Protein AF-A0A938U9Q7-F1 (afdb_monomer_lite)

Radius of gyration: 27.35 Å; chains: 1; bounding box: 74×50×79 Å

pLDDT: mean 70.92, std 17.51, range [33.22, 95.56]

Structure (mmCIF, N/CA/C/O backbone):
data_AF-A0A938U9Q7-F1
#
_entry.id   AF-A0A938U9Q7-F1
#
loop_
_atom_site.group_PDB
_atom_site.id
_atom_site.type_symbol
_atom_site.label_atom_id
_atom_site.label_alt_id
_atom_site.label_comp_id
_atom_site.label_asym_id
_atom_site.label_entity_id
_atom_site.label_seq_id
_atom_site.pdbx_PDB_ins_code
_atom_site.Cartn_x
_atom_site.Cartn_y
_atom_site.Cartn_z
_atom_site.occupancy
_atom_site.B_iso_or_equiv
_atom_site.auth_seq_id
_atom_site.auth_comp_id
_atom_site.auth_asym_id
_atom_site.auth_atom_id
_atom_site.pdbx_PDB_model_num
ATOM 1 N N . MET A 1 1 ? -18.255 20.378 33.952 1.00 33.22 1 MET A N 1
ATOM 2 C CA . MET A 1 1 ? -17.378 20.550 32.776 1.00 33.22 1 MET A CA 1
ATOM 3 C C . MET A 1 1 ? -16.567 19.273 32.646 1.00 33.22 1 MET A C 1
ATOM 5 O O . MET A 1 1 ? -15.832 18.966 33.573 1.00 33.22 1 MET A O 1
ATOM 9 N N . SER A 1 2 ? -16.824 18.470 31.614 1.00 33.56 2 SER A N 1
ATOM 10 C CA . SER A 1 2 ? -16.204 17.155 31.411 1.00 33.56 2 SER A CA 1
ATOM 11 C C . SER A 1 2 ? -14.830 17.309 30.767 1.00 33.56 2 SER A C 1
ATOM 13 O O . SER A 1 2 ? -14.717 17.914 29.705 1.00 33.56 2 SER A O 1
ATOM 15 N N . GLU A 1 3 ? -13.809 16.774 31.424 1.00 37.97 3 GLU A N 1
ATOM 16 C CA . GLU A 1 3 ? -12.453 16.635 30.892 1.00 37.97 3 GLU A CA 1
ATOM 17 C C . GLU A 1 3 ? -12.498 15.744 29.642 1.00 37.97 3 GLU A C 1
ATOM 19 O O . GLU A 1 3 ? -13.125 14.693 29.671 1.00 37.97 3 GLU A O 1
ATOM 24 N N . SER A 1 4 ? -11.905 16.174 28.530 1.00 38.09 4 SER A N 1
ATOM 25 C CA . SER A 1 4 ? -11.770 15.385 27.301 1.00 38.09 4 SER A CA 1
ATOM 26 C C . SER A 1 4 ? -10.337 14.874 27.208 1.00 38.09 4 SER A C 1
ATOM 28 O O . SER A 1 4 ? -9.410 15.678 27.187 1.00 38.09 4 SER A O 1
ATOM 30 N N . VAL A 1 5 ? -10.143 13.556 27.178 1.00 39.91 5 VAL A N 1
ATOM 31 C CA . VAL A 1 5 ? -8.814 12.943 27.040 1.00 39.91 5 VAL A CA 1
ATOM 32 C C . VAL A 1 5 ? -8.729 12.264 25.684 1.00 39.91 5 VAL A C 1
ATOM 34 O O . VAL A 1 5 ? -9.366 11.234 25.496 1.00 39.91 5 VAL A O 1
ATOM 37 N N . SER A 1 6 ? -7.934 12.846 24.787 1.00 39.69 6 SER A N 1
ATOM 38 C CA . SER A 1 6 ? -7.590 12.280 23.484 1.00 39.69 6 SER A CA 1
ATOM 39 C C . SER A 1 6 ? -6.488 11.228 23.638 1.00 39.69 6 SER A C 1
ATOM 41 O O . SER A 1 6 ? -5.487 11.467 24.315 1.00 39.69 6 SER A O 1
ATOM 43 N N . TYR A 1 7 ? -6.660 10.059 23.022 1.00 47.94 7 TYR A N 1
ATOM 44 C CA . TYR A 1 7 ? -5.640 9.009 22.972 1.00 47.94 7 TYR A CA 1
ATOM 45 C C . TYR A 1 7 ? -5.304 8.701 21.525 1.00 47.94 7 TYR A C 1
ATOM 47 O O . TYR A 1 7 ?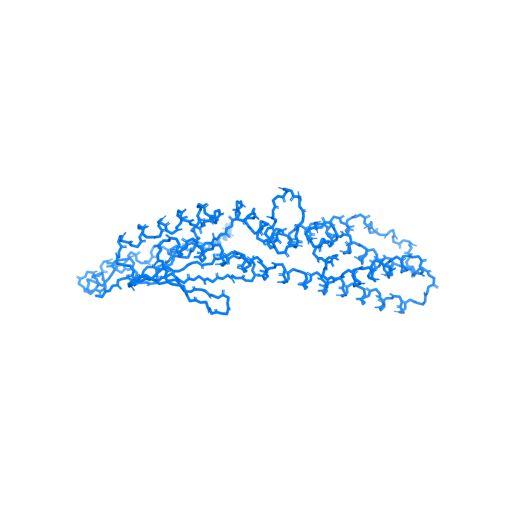 -6.061 7.981 20.883 1.00 47.94 7 TYR A O 1
ATOM 55 N N . ARG A 1 8 ? -4.151 9.179 21.039 1.00 45.09 8 ARG A N 1
ATOM 56 C CA . ARG A 1 8 ? -3.658 8.820 19.708 1.00 45.09 8 ARG A CA 1
ATOM 57 C C . ARG A 1 8 ? -3.012 7.440 19.747 1.00 45.09 8 ARG A C 1
ATOM 59 O O . ARG A 1 8 ? -1.959 7.229 20.353 1.00 45.09 8 ARG A O 1
ATOM 66 N N . MET A 1 9 ? -3.644 6.501 19.062 1.00 53.72 9 MET A N 1
ATOM 67 C CA . MET A 1 9 ? -3.134 5.146 18.882 1.00 53.72 9 MET A CA 1
ATOM 68 C C . MET A 1 9 ? -2.791 4.912 17.416 1.00 53.72 9 MET A C 1
ATOM 70 O O . MET A 1 9 ? -3.527 5.398 16.567 1.00 53.72 9 MET A O 1
ATOM 74 N N . ARG A 1 10 ? -1.704 4.189 17.122 1.00 51.16 10 ARG A N 1
ATOM 75 C CA . ARG A 1 10 ? -1.328 3.762 15.764 1.00 51.16 10 ARG A CA 1
ATOM 76 C C . ARG A 1 10 ? -1.406 2.252 15.642 1.00 51.16 10 ARG A C 1
ATOM 78 O O . ARG A 1 10 ? -0.819 1.557 16.463 1.00 51.16 10 ARG A O 1
ATOM 85 N N . ALA A 1 11 ? -2.069 1.741 14.612 1.00 54.53 11 ALA A N 1
ATOM 86 C CA . ALA A 1 11 ? -1.984 0.323 14.283 1.00 54.53 11 ALA A CA 1
ATOM 87 C C . ALA A 1 11 ? -0.757 0.055 13.406 1.00 54.53 11 ALA A C 1
ATOM 89 O O . ALA A 1 11 ? -0.696 0.526 12.274 1.00 54.53 11 ALA A O 1
ATOM 90 N N . LEU A 1 12 ? 0.219 -0.678 13.941 1.00 53.03 12 LEU A N 1
ATOM 91 C CA . LEU A 1 12 ? 1.443 -1.073 13.245 1.00 53.03 12 LEU A CA 1
ATOM 92 C C . LEU A 1 12 ? 1.760 -2.531 13.603 1.00 53.03 12 LEU A C 1
ATOM 94 O O . LEU A 1 12 ? 2.078 -2.829 14.752 1.00 53.03 12 LEU A O 1
ATOM 98 N N . SER A 1 13 ? 1.738 -3.400 12.590 1.00 47.16 13 SER A N 1
ATOM 99 C CA . SER A 1 13 ? 2.253 -4.783 12.555 1.00 47.16 13 SER A CA 1
ATOM 100 C C . SER A 1 13 ? 1.347 -5.946 13.007 1.00 47.16 13 SER A C 1
ATOM 102 O O . SER A 1 13 ? 0.463 -5.825 13.856 1.00 47.16 13 SER A O 1
ATOM 104 N N . GL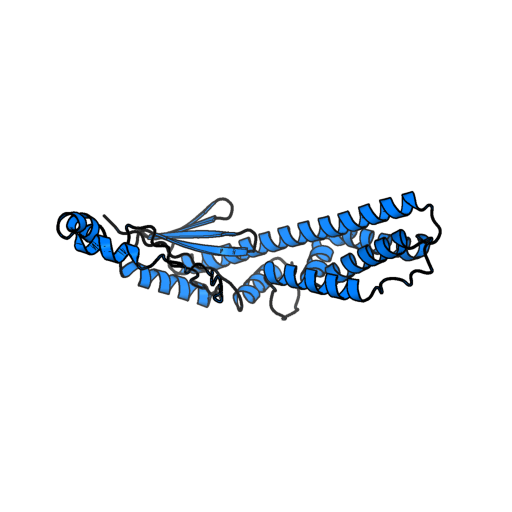Y A 1 14 ? 1.599 -7.111 12.392 1.00 56.09 14 GLY A N 1
ATOM 105 C CA . GLY A 1 14 ? 1.036 -8.414 12.756 1.00 56.09 14 GLY A CA 1
ATOM 106 C C . GLY A 1 14 ? -0.311 -8.742 12.101 1.00 56.09 14 GLY A C 1
ATOM 107 O O . GLY A 1 14 ? -0.511 -8.526 10.906 1.00 56.09 14 GLY A O 1
ATOM 108 N N . LYS A 1 15 ? -1.243 -9.268 12.909 1.00 55.34 15 LYS A N 1
ATOM 109 C CA . LYS A 1 15 ? -2.560 -9.806 12.504 1.00 55.34 15 LYS A CA 1
ATOM 110 C C . LYS A 1 15 ? -3.428 -8.847 11.677 1.00 55.34 15 LYS A C 1
ATOM 112 O O . LYS A 1 15 ? -4.281 -9.305 10.926 1.00 55.34 15 LYS A O 1
ATOM 117 N N . ALA A 1 16 ? -3.199 -7.535 11.760 1.00 57.75 16 ALA A N 1
ATOM 118 C CA . ALA A 1 16 ? -3.899 -6.551 10.934 1.00 57.75 16 ALA A CA 1
ATOM 119 C C . ALA A 1 16 ? -3.633 -6.777 9.434 1.00 57.75 16 ALA A C 1
ATOM 121 O O . ALA A 1 16 ? -4.535 -6.609 8.616 1.00 57.75 16 ALA A O 1
ATOM 122 N N . GLY A 1 17 ? -2.424 -7.234 9.089 1.00 61.50 17 GLY A N 1
ATOM 123 C CA . GLY A 1 17 ? -2.058 -7.618 7.730 1.00 61.50 17 GLY A CA 1
ATOM 124 C C . GLY A 1 17 ? -2.862 -8.811 7.208 1.00 61.50 17 GLY A C 1
ATOM 125 O O . GLY A 1 17 ? -3.345 -8.771 6.080 1.00 61.50 17 GLY A O 1
ATOM 126 N N . GLU A 1 18 ? -3.102 -9.828 8.043 1.00 64.81 18 GLU A N 1
ATOM 127 C CA . GLU A 1 18 ? -3.946 -10.983 7.687 1.00 64.81 18 GLU A CA 1
ATOM 128 C C . GLU A 1 18 ? -5.386 -10.549 7.376 1.00 64.81 18 GLU A C 1
ATOM 130 O O . GLU A 1 18 ? -6.022 -11.069 6.465 1.00 64.81 18 GLU A O 1
ATOM 135 N N . ILE A 1 19 ? -5.915 -9.557 8.091 1.00 66.50 19 ILE A N 1
ATOM 136 C CA . ILE A 1 19 ? -7.282 -9.064 7.869 1.00 66.50 19 ILE A CA 1
ATOM 137 C C . ILE A 1 19 ? -7.390 -8.199 6.627 1.00 66.50 19 ILE A C 1
ATOM 139 O O . ILE A 1 19 ? -8.373 -8.310 5.890 1.00 66.50 19 ILE A O 1
ATOM 143 N N . ILE A 1 20 ? -6.390 -7.355 6.373 1.00 67.44 20 ILE A N 1
ATOM 144 C CA . ILE A 1 20 ? -6.294 -6.626 5.110 1.00 67.44 20 ILE A CA 1
ATOM 145 C C . ILE A 1 20 ? -6.236 -7.641 3.966 1.00 67.44 20 ILE A C 1
ATOM 147 O O . ILE A 1 20 ? -7.036 -7.550 3.038 1.00 67.44 20 ILE A O 1
ATOM 151 N N . GLN A 1 21 ? -5.402 -8.674 4.083 1.00 68.00 21 GLN A N 1
ATOM 152 C CA . GLN A 1 21 ? -5.314 -9.754 3.106 1.00 68.00 21 GLN A CA 1
ATOM 153 C C . GLN A 1 21 ? -6.652 -10.483 2.911 1.00 68.00 21 GLN A C 1
ATOM 155 O O . GLN A 1 21 ? -7.080 -10.652 1.772 1.00 68.00 21 GLN A O 1
ATOM 160 N N . ILE A 1 22 ? -7.361 -10.860 3.982 1.00 70.75 22 ILE A N 1
ATOM 161 C CA . ILE A 1 22 ? -8.687 -11.501 3.900 1.00 70.75 22 ILE A CA 1
ATOM 162 C C . ILE A 1 22 ? -9.694 -10.585 3.194 1.00 70.75 22 ILE A C 1
ATOM 164 O O . ILE A 1 22 ? -10.454 -11.039 2.337 1.00 70.75 22 ILE A O 1
ATOM 168 N N . ASN A 1 23 ? -9.720 -9.296 3.531 1.00 69.50 23 ASN A N 1
ATOM 169 C CA . ASN A 1 23 ? -10.642 -8.343 2.913 1.00 69.50 23 ASN A CA 1
ATOM 170 C C . ASN A 1 23 ? -10.309 -8.086 1.439 1.00 69.50 23 ASN A C 1
ATOM 172 O O . ASN A 1 23 ? -11.217 -7.969 0.615 1.00 69.50 23 ASN A O 1
ATOM 176 N N . LEU A 1 24 ? -9.030 -8.059 1.078 1.00 68.12 24 LEU A N 1
ATOM 177 C CA . LEU A 1 24 ? -8.588 -7.946 -0.310 1.00 68.12 24 LEU A CA 1
ATOM 178 C C . LEU A 1 24 ? -8.866 -9.218 -1.110 1.00 68.12 24 LEU A C 1
ATOM 180 O O . LEU A 1 24 ? -9.313 -9.129 -2.253 1.00 68.12 24 LEU A O 1
ATOM 184 N N . ALA A 1 25 ? -8.691 -10.393 -0.504 1.00 70.88 25 ALA A N 1
ATOM 185 C CA . ALA A 1 25 ? -9.058 -11.675 -1.098 1.00 70.88 25 ALA A CA 1
ATOM 186 C C . ALA A 1 25 ? -10.569 -11.752 -1.366 1.00 70.88 25 ALA A C 1
ATOM 188 O O . ALA A 1 25 ? -10.978 -12.132 -2.460 1.00 70.88 25 ALA A O 1
ATOM 189 N N . LYS A 1 26 ? -11.415 -11.282 -0.435 1.00 71.56 26 LYS A N 1
ATOM 190 C CA . LYS A 1 26 ? -12.871 -11.149 -0.659 1.00 71.56 26 LYS A CA 1
ATOM 191 C C . LYS A 1 26 ? -13.219 -10.217 -1.823 1.00 71.56 26 LYS A C 1
ATOM 193 O O . LYS A 1 26 ? -14.233 -10.417 -2.480 1.00 71.56 26 LYS A O 1
ATOM 198 N N . ARG A 1 27 ? -12.380 -9.214 -2.096 1.00 66.06 27 ARG A N 1
ATOM 199 C CA . ARG A 1 27 ? -12.496 -8.309 -3.257 1.00 66.06 27 ARG A CA 1
ATOM 200 C C . ARG A 1 27 ? -11.850 -8.892 -4.529 1.00 66.06 27 ARG A C 1
ATOM 202 O O . ARG A 1 27 ? -11.739 -8.209 -5.547 1.00 66.06 27 ARG A O 1
ATOM 209 N N . GLY A 1 28 ? -11.392 -10.144 -4.472 1.00 63.84 28 GLY A N 1
ATOM 210 C CA . GLY A 1 28 ? -10.723 -10.866 -5.553 1.00 63.84 28 GLY A CA 1
ATOM 211 C C . GLY A 1 28 ? -9.352 -10.303 -5.919 1.00 63.84 28 GLY A C 1
ATOM 212 O O . GLY A 1 28 ? -8.891 -10.530 -7.032 1.00 63.84 28 GLY A O 1
ATOM 213 N N . ILE A 1 29 ? -8.744 -9.464 -5.073 1.00 62.34 29 ILE A N 1
ATOM 214 C CA . ILE A 1 29 ? -7.503 -8.726 -5.371 1.00 62.34 29 ILE A CA 1
ATOM 215 C C . ILE A 1 29 ? -6.259 -9.589 -5.130 1.00 62.34 29 ILE A C 1
ATOM 217 O O . ILE A 1 29 ? -5.258 -9.371 -5.799 1.00 62.34 29 ILE A O 1
ATOM 221 N N . LEU A 1 30 ? -6.326 -10.597 -4.252 1.00 57.97 30 LEU A N 1
ATOM 222 C CA . LEU A 1 30 ? -5.192 -11.474 -3.945 1.00 57.97 30 LEU A CA 1
ATOM 223 C C . LEU A 1 30 ? -5.590 -12.947 -3.825 1.00 57.97 30 LEU A C 1
ATOM 225 O O . LEU A 1 30 ? -6.655 -13.263 -3.293 1.0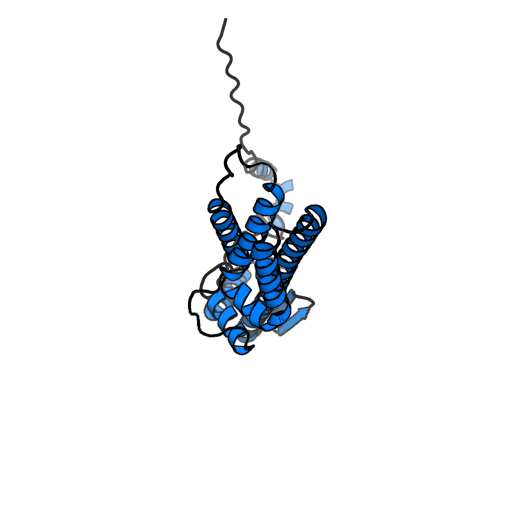0 57.97 30 LEU A O 1
ATOM 229 N N . PHE A 1 31 ? -4.680 -13.827 -4.258 1.00 51.25 31 PHE A N 1
ATOM 230 C CA . PHE A 1 31 ? -4.736 -15.275 -4.065 1.00 51.25 31 PHE A CA 1
ATOM 231 C C . PHE A 1 31 ? -3.547 -15.781 -3.224 1.00 51.25 31 PHE A C 1
ATOM 233 O O . PHE A 1 31 ? -2.394 -15.460 -3.484 1.00 51.25 31 PHE A O 1
ATOM 240 N N . HIS A 1 32 ? -3.895 -16.607 -2.235 1.00 46.12 32 HIS A N 1
ATOM 241 C CA . HIS A 1 32 ? -3.165 -17.716 -1.602 1.00 46.12 32 HIS A CA 1
ATOM 242 C C . HIS A 1 32 ? -1.766 -17.592 -0.987 1.00 46.12 32 HIS A C 1
ATOM 244 O O . HIS A 1 32 ? -1.448 -18.499 -0.216 1.00 46.12 32 HIS A O 1
ATOM 250 N N . ASP A 1 33 ? -0.965 -16.548 -1.201 1.00 46.78 33 ASP A N 1
ATOM 251 C CA . ASP A 1 33 ? 0.355 -16.533 -0.554 1.00 46.78 33 ASP A CA 1
ATOM 252 C C . ASP A 1 33 ? 0.273 -16.036 0.902 1.00 46.78 33 ASP A C 1
ATOM 254 O O . ASP A 1 33 ? -0.035 -14.878 1.177 1.00 46.78 33 ASP A O 1
ATOM 258 N N . GLN A 1 34 ? 0.467 -16.952 1.855 1.00 44.19 34 GLN A N 1
ATOM 259 C CA . GLN A 1 34 ? 0.306 -16.747 3.305 1.00 44.19 34 GLN A CA 1
ATOM 260 C C . GLN A 1 34 ? 1.460 -15.961 3.949 1.00 44.19 34 GLN A C 1
ATOM 262 O O . GLN A 1 34 ? 1.478 -15.783 5.169 1.00 44.19 34 GLN A O 1
ATOM 267 N N . GLN A 1 35 ? 2.438 -15.499 3.168 1.00 50.06 35 GLN A N 1
ATOM 268 C CA . GLN A 1 35 ? 3.484 -14.634 3.696 1.00 50.06 35 GLN A CA 1
ATOM 269 C C . GLN A 1 35 ? 2.908 -13.239 3.945 1.00 50.06 35 GLN A C 1
ATOM 271 O O . GLN A 1 35 ? 2.349 -12.604 3.055 1.00 50.06 35 GLN A O 1
ATOM 276 N N . ALA A 1 36 ? 2.984 -12.831 5.212 1.00 53.66 36 ALA A N 1
ATOM 277 C CA . ALA A 1 36 ? 2.318 -11.680 5.798 1.00 53.66 36 ALA A CA 1
ATOM 278 C C . ALA A 1 36 ? 2.279 -10.454 4.875 1.00 53.66 36 ALA A C 1
ATOM 280 O O . ALA A 1 36 ? 3.309 -10.001 4.378 1.00 53.66 36 ALA A O 1
ATOM 281 N N . TRP A 1 37 ? 1.080 -9.891 4.714 1.00 62.94 37 TRP A N 1
ATOM 282 C CA . TRP A 1 37 ? 0.876 -8.562 4.147 1.00 62.94 37 TRP A CA 1
ATOM 283 C C . TRP A 1 37 ? 1.929 -7.574 4.676 1.00 62.94 37 TRP A C 1
ATOM 285 O O . TRP A 1 37 ? 1.971 -7.292 5.877 1.00 62.94 37 TRP A O 1
ATOM 295 N N . SER A 1 38 ? 2.772 -7.053 3.784 1.00 67.62 38 SER A N 1
ATOM 296 C CA . SER A 1 38 ? 3.743 -6.007 4.095 1.00 67.62 38 SER A CA 1
ATOM 297 C C . SER A 1 38 ? 3.033 -4.657 4.126 1.00 67.62 38 SER A C 1
ATOM 299 O O . SER A 1 38 ? 2.253 -4.344 3.225 1.00 67.62 38 SER A O 1
ATOM 301 N N . THR A 1 39 ? 3.264 -3.851 5.167 1.00 69.31 39 THR A N 1
ATOM 302 C CA . THR A 1 39 ? 2.645 -2.519 5.273 1.00 69.31 39 THR A CA 1
ATOM 303 C C . THR A 1 39 ? 3.113 -1.603 4.140 1.00 69.31 39 THR A C 1
ATOM 305 O O . THR A 1 39 ? 4.124 -1.868 3.489 1.00 69.31 39 THR A O 1
ATOM 308 N N . ALA A 1 40 ? 2.421 -0.483 3.907 1.00 72.44 40 ALA A N 1
ATOM 309 C CA . ALA A 1 40 ? 2.843 0.507 2.914 1.00 72.44 40 ALA A CA 1
ATOM 310 C C . ALA A 1 40 ? 4.309 0.938 3.066 1.00 72.44 40 ALA A C 1
ATOM 312 O O . ALA A 1 40 ? 4.990 1.134 2.060 1.00 72.44 40 ALA A O 1
ATOM 313 N N . LYS A 1 41 ? 4.789 1.053 4.310 1.00 73.00 41 LYS A N 1
ATOM 314 C CA . LYS A 1 41 ? 6.180 1.380 4.636 1.00 73.00 41 LYS A CA 1
ATOM 315 C C . LYS A 1 41 ? 7.120 0.229 4.278 1.00 73.00 41 LYS A C 1
ATOM 317 O O . LYS A 1 41 ? 8.089 0.453 3.562 1.00 73.00 41 LYS A O 1
ATOM 322 N N . ASP A 1 42 ? 6.778 -0.994 4.682 1.00 77.44 42 ASP A N 1
ATOM 323 C CA . ASP A 1 42 ? 7.577 -2.188 4.385 1.00 77.44 42 ASP A CA 1
ATOM 324 C C . ASP A 1 42 ? 7.696 -2.428 2.874 1.00 77.44 42 ASP A C 1
ATOM 326 O O . ASP A 1 42 ? 8.767 -2.778 2.393 1.00 77.44 42 ASP A O 1
ATOM 330 N N . ARG A 1 43 ? 6.626 -2.198 2.097 1.00 78.69 43 ARG A N 1
ATOM 331 C CA . ARG A 1 43 ? 6.659 -2.315 0.627 1.00 78.69 43 ARG A CA 1
ATOM 332 C C . ARG A 1 43 ? 7.622 -1.322 -0.011 1.00 78.69 43 ARG A C 1
ATOM 334 O O . ARG A 1 43 ? 8.360 -1.689 -0.920 1.00 78.69 43 ARG A O 1
ATOM 341 N N . VAL A 1 44 ? 7.627 -0.075 0.461 1.00 80.06 44 VAL A N 1
ATOM 342 C CA . VAL A 1 44 ? 8.560 0.950 -0.032 1.00 80.06 44 VAL A CA 1
ATOM 343 C C . VAL A 1 44 ? 9.997 0.597 0.344 1.00 80.06 44 VAL A C 1
ATOM 345 O O . VAL A 1 44 ? 10.885 0.712 -0.496 1.00 80.06 44 VAL A O 1
ATOM 348 N N . GLU A 1 45 ? 10.226 0.111 1.565 1.00 83.19 45 GLU A N 1
ATOM 349 C CA . GLU A 1 45 ? 11.550 -0.339 2.007 1.00 83.19 45 GLU A CA 1
ATOM 350 C C . GLU A 1 45 ? 12.037 -1.558 1.207 1.00 83.19 45 GLU A C 1
ATOM 352 O O . GLU A 1 45 ? 13.189 -1.579 0.777 1.00 83.19 45 GLU A O 1
ATOM 357 N N . GLN A 1 46 ? 11.161 -2.531 0.929 1.00 81.81 46 GLN A N 1
ATOM 358 C CA . GLN A 1 46 ? 11.462 -3.684 0.072 1.00 81.81 46 GLN A CA 1
ATOM 359 C C . GLN A 1 46 ? 11.802 -3.253 -1.355 1.00 81.81 46 GLN A C 1
ATOM 361 O O . GLN A 1 46 ? 12.811 -3.699 -1.896 1.00 81.81 46 GLN A O 1
ATOM 366 N N . LEU A 1 47 ? 11.008 -2.356 -1.947 1.00 82.44 47 LEU A N 1
ATOM 367 C CA . LEU A 1 47 ? 11.259 -1.838 -3.291 1.00 82.44 47 LEU A CA 1
ATOM 368 C C . LEU A 1 47 ? 12.606 -1.107 -3.364 1.00 82.44 47 LEU A C 1
ATOM 370 O O . LEU A 1 47 ? 13.380 -1.321 -4.294 1.00 82.44 47 LEU A O 1
ATOM 374 N N . GLN A 1 48 ? 12.909 -0.271 -2.367 1.00 84.75 48 GLN A N 1
ATOM 375 C CA . GLN A 1 48 ? 14.172 0.458 -2.295 1.00 84.75 48 GLN A CA 1
ATOM 376 C C . GLN A 1 48 ? 15.365 -0.490 -2.123 1.00 84.75 48 GLN A C 1
ATOM 378 O O . GLN A 1 48 ? 16.381 -0.319 -2.797 1.00 84.75 48 GLN A O 1
ATOM 383 N N . ALA A 1 49 ? 15.244 -1.495 -1.252 1.00 83.88 49 ALA A N 1
ATOM 384 C CA . ALA A 1 49 ? 16.281 -2.498 -1.040 1.00 83.88 49 ALA A CA 1
ATOM 385 C C . ALA A 1 49 ? 16.523 -3.342 -2.301 1.00 83.88 49 ALA A C 1
ATOM 387 O O . ALA A 1 49 ? 17.673 -3.538 -2.693 1.00 83.88 49 ALA A O 1
ATOM 388 N N . ALA A 1 50 ? 15.454 -3.779 -2.973 1.00 83.31 50 ALA A N 1
ATOM 389 C CA . ALA A 1 50 ? 15.543 -4.527 -4.221 1.00 83.31 50 ALA A CA 1
ATOM 390 C C . ALA A 1 50 ? 16.196 -3.695 -5.331 1.00 83.31 50 ALA A C 1
ATOM 392 O O . ALA A 1 50 ? 17.092 -4.181 -6.017 1.00 83.31 50 ALA A O 1
ATOM 393 N N . LEU A 1 51 ? 15.813 -2.422 -5.476 1.00 83.31 51 LEU A N 1
ATOM 394 C CA . LEU A 1 51 ? 16.427 -1.523 -6.452 1.00 83.31 51 LEU A CA 1
ATOM 395 C C . LEU A 1 51 ? 17.923 -1.342 -6.185 1.00 83.31 51 LEU A C 1
ATOM 397 O O . LEU A 1 51 ? 18.724 -1.436 -7.111 1.00 83.31 51 LEU A O 1
ATOM 401 N N . GLN A 1 52 ? 18.307 -1.114 -4.928 1.00 84.06 52 GLN A N 1
ATOM 402 C CA . GLN A 1 52 ? 19.709 -0.975 -4.541 1.00 84.06 52 GLN A CA 1
ATOM 403 C C . GLN A 1 52 ? 20.508 -2.244 -4.880 1.00 84.06 52 GLN A C 1
ATOM 405 O O . GLN A 1 52 ? 21.565 -2.157 -5.501 1.00 84.06 52 GLN A O 1
ATOM 410 N N . GLN A 1 53 ? 19.967 -3.419 -4.550 1.00 86.81 53 GLN A N 1
ATOM 411 C CA . GLN A 1 53 ? 20.595 -4.704 -4.846 1.00 86.81 53 GLN A CA 1
ATOM 412 C C . GLN A 1 53 ? 20.729 -4.958 -6.354 1.00 86.81 53 GLN A C 1
ATOM 414 O O . GLN A 1 53 ? 21.751 -5.479 -6.797 1.00 86.81 53 GLN A O 1
ATOM 419 N N . GLU A 1 54 ? 19.719 -4.616 -7.159 1.00 83.69 54 GLU A N 1
ATOM 420 C CA . GLU A 1 54 ? 19.805 -4.748 -8.616 1.00 83.69 54 GLU A CA 1
ATOM 421 C C . GLU A 1 54 ? 20.829 -3.775 -9.207 1.00 83.69 54 GLU A C 1
ATOM 423 O O . GLU A 1 54 ? 21.614 -4.176 -10.061 1.00 83.69 54 GLU A O 1
ATOM 428 N N . LEU A 1 55 ? 20.887 -2.529 -8.726 1.00 80.94 55 LEU A N 1
ATOM 429 C CA . LEU A 1 55 ? 21.869 -1.541 -9.184 1.00 80.94 55 LEU A CA 1
ATOM 430 C C . LEU A 1 55 ? 23.313 -1.958 -8.868 1.00 80.94 55 LEU A C 1
ATOM 432 O O . LEU A 1 55 ? 24.201 -1.717 -9.682 1.00 80.94 55 LEU A O 1
ATOM 436 N N . GLU A 1 56 ? 23.553 -2.629 -7.740 1.00 84.00 56 GLU A N 1
ATOM 437 C CA . GLU A 1 56 ? 24.877 -3.143 -7.355 1.00 84.00 56 GLU A CA 1
ATOM 438 C C . GLU A 1 56 ? 25.393 -4.268 -8.267 1.00 84.00 56 GLU A C 1
ATOM 440 O O . GLU A 1 56 ? 26.606 -4.460 -8.380 1.00 84.00 56 GLU A O 1
ATOM 445 N N . LYS A 1 57 ? 24.504 -4.992 -8.962 1.00 82.19 57 LYS A N 1
ATOM 446 C CA . LYS A 1 57 ? 24.897 -6.036 -9.929 1.00 82.19 57 LYS A CA 1
ATOM 447 C C . LYS A 1 57 ? 25.514 -5.463 -11.200 1.00 82.19 57 LYS A C 1
ATOM 449 O O . LYS A 1 57 ? 26.158 -6.204 -11.943 1.00 82.19 57 LYS A O 1
ATOM 454 N N . TYR A 1 58 ? 25.321 -4.173 -11.457 1.00 71.19 58 TYR A N 1
ATOM 455 C CA . TYR A 1 58 ? 25.907 -3.489 -12.597 1.00 71.19 58 TYR A CA 1
ATOM 456 C C . TYR A 1 58 ? 27.232 -2.861 -12.155 1.00 71.19 58 TYR A C 1
ATOM 458 O O . TYR A 1 58 ? 27.226 -1.834 -11.473 1.00 71.19 58 TYR A O 1
ATOM 466 N N . PRO A 1 59 ? 28.389 -3.463 -12.496 1.00 61.25 59 PRO A N 1
ATOM 467 C CA . PRO A 1 59 ? 29.671 -2.895 -12.117 1.00 61.25 59 PRO A CA 1
ATOM 468 C C . PRO A 1 59 ? 29.800 -1.485 -12.696 1.00 61.25 59 PRO A C 1
ATOM 470 O O . PRO A 1 59 ? 29.366 -1.220 -13.820 1.00 61.25 59 PRO A O 1
ATOM 473 N N . ASN A 1 60 ? 30.452 -0.589 -11.949 1.00 57.62 60 ASN A N 1
ATOM 474 C CA . ASN A 1 60 ? 30.994 0.639 -12.517 1.00 57.62 60 ASN A CA 1
ATOM 475 C C . ASN A 1 60 ? 31.977 0.233 -13.620 1.00 57.62 60 ASN A C 1
ATOM 477 O O . ASN A 1 60 ? 33.117 -0.136 -13.361 1.00 57.62 60 ASN A O 1
ATOM 481 N N . SER A 1 61 ? 31.464 0.230 -14.842 1.00 52.38 61 SER A N 1
ATOM 482 C CA . SER A 1 61 ? 32.137 -0.045 -16.103 1.00 52.38 61 SER A CA 1
ATOM 483 C C . SER A 1 61 ? 33.567 0.500 -16.142 1.00 52.38 61 SER A C 1
ATOM 485 O O . SER A 1 61 ? 33.794 1.684 -15.878 1.00 52.38 61 SER A O 1
ATOM 487 N N . ASP A 1 62 ? 34.482 -0.389 -16.522 1.00 51.12 62 ASP A N 1
ATOM 488 C CA . ASP A 1 62 ? 35.896 -0.166 -16.817 1.00 51.12 62 ASP A CA 1
ATOM 489 C C . ASP A 1 62 ? 36.098 1.145 -17.616 1.00 51.12 62 ASP A C 1
ATOM 491 O O . ASP A 1 62 ? 35.473 1.312 -18.673 1.00 51.12 62 ASP A O 1
ATOM 495 N N . PRO A 1 63 ? 36.937 2.099 -17.162 1.00 52.28 63 PRO A N 1
ATOM 496 C CA . PRO A 1 63 ? 37.066 3.429 -17.771 1.00 52.28 63 PRO A CA 1
ATOM 497 C C . PRO A 1 63 ? 37.529 3.436 -19.240 1.00 52.28 63 PRO A C 1
ATOM 499 O O . PRO A 1 63 ? 37.510 4.495 -19.870 1.00 52.28 63 PRO A O 1
ATOM 502 N N . CYS A 1 64 ? 37.921 2.285 -19.800 1.00 49.12 64 CYS A N 1
ATOM 503 C CA . CYS A 1 64 ? 38.412 2.129 -21.172 1.00 49.12 64 CYS A CA 1
ATOM 504 C C . CYS A 1 64 ? 37.329 1.905 -22.251 1.00 49.12 64 CYS A C 1
ATOM 506 O O . CYS A 1 64 ? 37.664 1.947 -23.432 1.00 49.12 64 CYS A O 1
ATOM 508 N N . ARG A 1 65 ? 36.048 1.696 -21.910 1.00 49.91 65 ARG A N 1
ATOM 509 C CA . ARG A 1 65 ? 34.944 1.603 -22.894 1.00 49.91 65 ARG A CA 1
ATOM 510 C C . ARG A 1 65 ? 34.027 2.814 -22.758 1.00 49.91 65 ARG A C 1
ATOM 512 O O . ARG A 1 65 ? 33.094 2.752 -21.976 1.00 49.91 65 ARG A O 1
ATOM 519 N N . GLN A 1 66 ? 34.298 3.918 -23.462 1.00 54.16 66 GLN A N 1
ATOM 520 C CA . GLN A 1 66 ? 33.597 5.194 -23.223 1.00 54.16 66 GLN A CA 1
ATOM 521 C C . GLN A 1 66 ? 32.454 5.543 -24.186 1.00 54.16 66 GLN A C 1
ATOM 523 O O . GLN A 1 66 ? 31.619 6.379 -23.846 1.00 54.16 66 GLN A O 1
ATOM 528 N N . GLU A 1 67 ? 32.361 4.907 -25.353 1.00 53.66 67 GLU A N 1
ATOM 529 C CA . GLU A 1 67 ? 31.466 5.398 -26.415 1.00 53.66 67 GLU A CA 1
ATOM 530 C C . GLU A 1 67 ? 29.969 5.111 -26.171 1.00 53.66 67 GLU A C 1
ATOM 532 O O . GLU A 1 67 ? 29.138 5.927 -26.567 1.00 53.66 67 GLU A O 1
ATOM 537 N N . ASN A 1 68 ? 29.620 4.050 -25.423 1.00 58.50 68 ASN A N 1
ATOM 538 C CA . ASN A 1 68 ? 28.224 3.627 -25.175 1.00 58.50 68 ASN A CA 1
ATOM 539 C C . ASN A 1 68 ? 27.776 3.681 -23.696 1.00 58.50 68 ASN A C 1
ATOM 541 O O . ASN A 1 68 ? 26.651 3.300 -23.370 1.00 58.50 68 ASN A O 1
ATOM 545 N N . LEU A 1 69 ? 28.629 4.184 -22.793 1.00 61.78 69 LEU A N 1
ATOM 546 C CA . LEU A 1 69 ? 28.406 4.173 -21.336 1.00 61.78 69 LEU A CA 1
ATOM 547 C C . LEU A 1 69 ? 27.052 4.726 -20.862 1.00 61.78 69 LEU A C 1
ATOM 549 O O . LEU A 1 69 ? 26.485 4.147 -19.935 1.00 61.78 69 LEU A O 1
ATOM 553 N N . PRO A 1 70 ? 26.524 5.840 -21.407 1.00 65.50 70 PRO A N 1
ATOM 554 C CA . PRO A 1 70 ? 25.298 6.435 -20.870 1.00 65.50 70 PRO A CA 1
ATOM 555 C C . PRO A 1 70 ? 24.051 5.616 -21.199 1.00 65.50 70 PRO A C 1
ATOM 557 O O . PRO A 1 70 ? 23.188 5.462 -20.337 1.00 65.50 70 PRO A O 1
ATOM 560 N N . ILE A 1 71 ? 23.992 5.030 -22.399 1.00 66.62 71 ILE A N 1
ATOM 561 C CA . ILE A 1 71 ? 22.882 4.171 -22.832 1.00 66.62 71 ILE A CA 1
ATOM 562 C C . ILE A 1 71 ? 22.911 2.852 -22.062 1.00 66.62 71 ILE A C 1
ATOM 564 O O . ILE A 1 71 ? 21.882 2.429 -21.541 1.00 66.62 71 ILE A O 1
ATOM 568 N N . GLU A 1 72 ? 24.086 2.230 -21.916 1.00 73.12 72 GLU A N 1
ATOM 569 C CA . GLU A 1 72 ? 24.231 0.989 -21.144 1.00 73.12 72 GLU A CA 1
ATOM 570 C C . GLU A 1 72 ? 23.827 1.187 -19.675 1.00 73.12 72 GLU A C 1
ATOM 572 O O . GLU A 1 72 ? 23.110 0.356 -19.110 1.00 73.12 72 GLU A O 1
ATOM 577 N N . LYS A 1 73 ? 24.207 2.319 -19.065 1.00 77.50 73 LYS A N 1
ATOM 578 C CA . LYS A 1 73 ? 23.781 2.687 -17.704 1.00 77.50 73 LYS A CA 1
ATOM 579 C C . LYS A 1 73 ? 22.283 2.982 -17.620 1.00 77.50 73 LYS A C 1
ATOM 581 O O . LYS A 1 73 ? 21.638 2.553 -16.666 1.00 77.50 73 LYS A O 1
ATOM 586 N N . GLY A 1 74 ? 21.725 3.697 -18.597 1.00 80.25 74 GLY A N 1
ATOM 587 C CA . GLY A 1 74 ? 20.302 4.039 -18.640 1.00 80.25 74 GLY A CA 1
ATOM 588 C C . GLY A 1 74 ? 19.404 2.813 -18.808 1.00 80.25 74 GLY A C 1
ATOM 589 O O . GLY A 1 74 ? 18.397 2.693 -18.109 1.00 80.25 74 GLY A O 1
ATOM 590 N N . TRP A 1 75 ? 19.805 1.871 -19.666 1.00 84.81 75 TRP A N 1
ATOM 591 C CA . TRP A 1 75 ? 19.129 0.585 -19.821 1.00 84.81 75 TRP A CA 1
ATOM 592 C C . TRP A 1 75 ? 19.245 -0.273 -18.558 1.00 84.81 75 TRP A C 1
ATOM 594 O O . TRP A 1 75 ? 18.228 -0.739 -18.051 1.00 84.81 75 TRP A O 1
ATOM 604 N N . SER A 1 76 ? 20.454 -0.418 -18.002 1.00 84.06 76 SER A N 1
ATOM 605 C CA . SER A 1 76 ? 20.681 -1.194 -16.772 1.00 84.06 76 SER A CA 1
ATOM 606 C C . SER A 1 76 ? 19.824 -0.678 -15.616 1.00 84.06 76 SER A C 1
ATOM 608 O O . SER A 1 76 ? 19.252 -1.457 -14.858 1.00 84.06 76 SER A O 1
ATOM 610 N N . ARG A 1 77 ? 19.674 0.649 -15.513 1.00 86.56 77 ARG A N 1
ATOM 611 C CA . ARG A 1 77 ? 18.790 1.292 -14.538 1.00 86.56 77 ARG A CA 1
ATOM 612 C C . ARG A 1 77 ? 17.316 0.977 -14.797 1.00 86.56 77 ARG A C 1
ATOM 614 O O . ARG A 1 77 ? 16.620 0.631 -13.851 1.00 86.56 77 ARG A O 1
ATOM 621 N N . ALA A 1 78 ? 16.839 1.082 -16.038 1.00 85.19 78 ALA A N 1
ATOM 622 C CA . ALA A 1 78 ? 15.449 0.765 -16.373 1.00 85.19 78 ALA A CA 1
ATOM 623 C C . ALA A 1 78 ? 15.113 -0.715 -16.099 1.00 85.19 78 ALA A C 1
ATOM 625 O O . ALA A 1 78 ? 14.079 -1.009 -15.500 1.00 85.19 78 ALA A O 1
ATOM 626 N N . ASP A 1 79 ? 16.012 -1.638 -16.457 1.00 87.50 79 ASP A N 1
ATOM 627 C CA . ASP A 1 79 ? 15.881 -3.071 -16.161 1.00 87.50 79 ASP A CA 1
ATOM 628 C C . ASP A 1 79 ? 15.908 -3.335 -14.645 1.00 87.50 79 ASP A C 1
ATOM 630 O O . ASP A 1 79 ? 15.053 -4.059 -14.138 1.00 87.50 79 ASP A O 1
ATOM 634 N N . ALA A 1 80 ? 16.812 -2.688 -13.897 1.00 86.12 80 ALA A N 1
ATOM 635 C CA . ALA A 1 80 ? 16.854 -2.764 -12.434 1.00 86.12 80 ALA A CA 1
ATOM 636 C C . ALA A 1 80 ? 15.552 -2.270 -11.784 1.00 86.12 80 ALA A C 1
ATOM 638 O O . ALA A 1 80 ? 15.022 -2.929 -10.891 1.00 86.12 80 ALA A O 1
ATOM 639 N N . MET A 1 81 ? 15.009 -1.140 -12.248 1.00 89.94 81 MET A N 1
ATOM 640 C CA . MET A 1 81 ? 13.743 -0.590 -11.755 1.00 89.94 81 MET A CA 1
ATOM 641 C C . MET A 1 81 ? 12.587 -1.560 -12.003 1.00 89.94 81 MET A C 1
ATOM 643 O O . MET A 1 81 ? 11.851 -1.879 -11.069 1.00 89.94 81 MET A O 1
ATOM 647 N N . LEU A 1 82 ? 12.470 -2.098 -13.219 1.00 90.56 82 LEU A N 1
ATOM 648 C CA . LEU A 1 82 ? 11.427 -3.065 -13.560 1.00 90.56 82 LEU A CA 1
ATOM 649 C C . LEU A 1 82 ? 11.552 -4.356 -12.737 1.00 90.56 82 LEU A C 1
ATOM 651 O O . LEU A 1 82 ? 10.563 -4.827 -12.180 1.00 90.56 82 LEU A O 1
ATOM 655 N N . ARG A 1 83 ? 12.767 -4.900 -12.592 1.00 89.94 83 ARG A N 1
ATOM 656 C CA . ARG A 1 83 ? 13.018 -6.080 -11.749 1.00 89.94 83 ARG A CA 1
ATOM 657 C C . ARG A 1 83 ? 12.689 -5.821 -10.287 1.00 89.94 83 ARG A C 1
ATOM 659 O O . ARG A 1 83 ? 12.039 -6.659 -9.674 1.00 89.94 83 ARG A O 1
ATOM 666 N N . SER A 1 84 ? 13.090 -4.673 -9.739 1.00 88.75 84 SER A N 1
ATOM 667 C CA . SER A 1 84 ? 12.764 -4.315 -8.355 1.00 88.75 84 SER A CA 1
ATOM 668 C C . SER A 1 84 ? 11.256 -4.196 -8.144 1.00 88.75 84 SER A C 1
ATOM 670 O O . SER A 1 84 ? 10.740 -4.700 -7.149 1.00 88.75 84 SER A O 1
ATOM 672 N N . PHE A 1 85 ? 10.534 -3.626 -9.113 1.00 89.50 85 PHE A N 1
ATOM 673 C CA . PHE A 1 85 ? 9.080 -3.528 -9.078 1.00 89.50 85 PHE A CA 1
ATOM 674 C C . PHE A 1 85 ? 8.429 -4.918 -9.062 1.00 89.50 85 PHE A C 1
ATOM 676 O O . PHE A 1 85 ? 7.607 -5.195 -8.192 1.00 89.50 85 PHE A O 1
ATOM 683 N N . CYS A 1 86 ? 8.849 -5.808 -9.967 1.00 89.12 86 CYS A N 1
ATOM 684 C CA . CYS A 1 86 ? 8.358 -7.187 -10.031 1.00 89.12 86 CYS A CA 1
ATOM 685 C C . CYS A 1 86 ? 8.755 -8.027 -8.809 1.00 89.12 86 CYS A C 1
ATOM 687 O O . CYS A 1 86 ? 8.023 -8.917 -8.398 1.00 89.12 86 CYS A O 1
ATOM 689 N N . SER A 1 87 ? 9.898 -7.737 -8.185 1.00 87.38 87 SER A N 1
ATOM 690 C CA . SER A 1 87 ? 10.375 -8.499 -7.026 1.00 87.38 87 SER A CA 1
ATOM 691 C C . SER A 1 87 ? 9.515 -8.323 -5.773 1.00 87.38 87 SER A C 1
ATOM 693 O O . SER A 1 87 ? 9.596 -9.149 -4.867 1.00 87.38 87 SER A O 1
ATOM 695 N N . VAL A 1 88 ? 8.696 -7.264 -5.714 1.00 85.06 88 VAL A N 1
ATOM 696 C CA . VAL A 1 88 ? 7.719 -7.034 -4.647 1.00 85.06 88 VAL A CA 1
ATOM 697 C C . VAL A 1 88 ? 6.413 -7.733 -5.055 1.00 85.06 88 VAL A C 1
ATOM 699 O O . VAL A 1 88 ? 5.666 -7.178 -5.866 1.00 85.06 88 VAL A O 1
ATOM 702 N N . PRO A 1 89 ? 6.073 -8.916 -4.497 1.00 82.19 89 PRO A N 1
ATOM 703 C CA . PRO A 1 89 ? 5.049 -9.792 -5.085 1.00 82.19 89 PRO A CA 1
ATOM 704 C C . PRO A 1 89 ? 3.673 -9.136 -5.215 1.00 82.19 89 PRO A C 1
ATOM 706 O O . PRO A 1 89 ? 2.943 -9.349 -6.178 1.00 82.19 89 PRO A O 1
ATOM 709 N N . ILE A 1 90 ? 3.319 -8.287 -4.249 1.00 79.25 90 ILE A N 1
ATOM 710 C CA . ILE A 1 90 ? 2.044 -7.576 -4.258 1.00 79.25 90 ILE A CA 1
ATOM 711 C C . ILE A 1 90 ? 1.975 -6.457 -5.304 1.00 79.25 90 ILE A C 1
ATOM 713 O O . ILE A 1 90 ? 0.894 -6.193 -5.827 1.00 79.25 90 ILE A O 1
ATOM 717 N N . PHE A 1 91 ? 3.096 -5.809 -5.627 1.00 85.56 91 PHE A N 1
ATOM 718 C CA . PHE A 1 91 ? 3.126 -4.795 -6.682 1.00 85.56 91 PHE A CA 1
ATOM 719 C C . PHE A 1 91 ? 2.898 -5.451 -8.037 1.00 85.56 91 PHE A C 1
ATOM 721 O O . PHE A 1 91 ? 2.032 -5.001 -8.787 1.00 85.56 91 PHE A O 1
ATOM 728 N N . GLU A 1 92 ? 3.616 -6.543 -8.307 1.00 88.25 92 GLU A N 1
ATOM 729 C CA . GLU A 1 92 ? 3.456 -7.313 -9.538 1.00 88.25 92 GLU A CA 1
ATOM 730 C C . GLU A 1 92 ? 2.037 -7.864 -9.667 1.00 88.25 92 GLU A C 1
ATOM 732 O O . GLU A 1 92 ? 1.349 -7.536 -10.628 1.00 88.25 92 GLU A O 1
ATOM 737 N N . ALA A 1 93 ? 1.546 -8.599 -8.665 1.00 85.31 93 ALA A N 1
ATOM 738 C CA . ALA A 1 93 ? 0.215 -9.202 -8.714 1.00 85.31 93 ALA A CA 1
ATOM 739 C C . ALA A 1 93 ? -0.901 -8.157 -8.896 1.00 85.31 93 ALA A C 1
ATOM 741 O O . ALA A 1 93 ? -1.849 -8.361 -9.661 1.00 85.31 93 ALA A O 1
ATOM 742 N N . TYR A 1 94 ? -0.800 -7.012 -8.211 1.00 85.94 94 TYR A N 1
ATOM 743 C CA . TYR A 1 94 ? -1.792 -5.948 -8.338 1.00 85.94 94 TYR A CA 1
ATOM 744 C C . TYR A 1 94 ? -1.730 -5.266 -9.712 1.00 85.94 94 TYR A C 1
ATOM 746 O O . TYR A 1 94 ? -2.775 -4.999 -10.316 1.00 85.94 94 TYR A O 1
ATOM 754 N N . ALA A 1 95 ? -0.526 -5.017 -10.232 1.00 90.00 95 ALA A N 1
ATOM 755 C CA . ALA A 1 95 ? -0.335 -4.450 -11.562 1.00 90.00 95 ALA A CA 1
ATOM 756 C C . ALA A 1 95 ? -0.775 -5.414 -12.667 1.00 90.00 95 ALA A C 1
ATOM 758 O O . ALA A 1 95 ? -1.451 -4.990 -13.596 1.00 90.00 95 ALA A O 1
ATOM 759 N N . GLU A 1 96 ? -0.493 -6.709 -12.553 1.00 90.56 96 GLU A N 1
ATOM 760 C CA . GLU A 1 96 ? -0.979 -7.725 -13.491 1.00 90.56 96 GLU A CA 1
ATOM 761 C C . GLU A 1 96 ? -2.506 -7.800 -13.505 1.00 90.56 96 GLU A C 1
ATOM 763 O O . GLU A 1 96 ? -3.111 -8.004 -14.553 1.00 90.56 96 GLU A O 1
ATOM 768 N N . LYS A 1 97 ? -3.160 -7.557 -12.367 1.00 87.88 97 LYS A N 1
ATOM 769 C CA . LYS A 1 97 ? -4.621 -7.540 -12.310 1.00 87.88 97 LYS A CA 1
ATOM 770 C C . LYS A 1 97 ? -5.238 -6.270 -12.904 1.00 87.88 97 LYS A C 1
ATOM 772 O O . LYS A 1 97 ? -6.275 -6.341 -13.560 1.00 87.88 97 LYS A O 1
ATOM 777 N N . THR A 1 98 ? -4.665 -5.105 -12.615 1.00 89.69 98 THR A N 1
ATOM 778 C CA . THR A 1 98 ? -5.302 -3.803 -12.901 1.00 89.69 98 THR A CA 1
ATOM 779 C C . THR A 1 98 ? -4.732 -3.090 -14.125 1.00 89.69 98 THR A C 1
ATOM 781 O O . THR A 1 98 ? -5.432 -2.304 -14.762 1.00 89.69 98 THR A O 1
ATOM 784 N N . ARG A 1 99 ? -3.470 -3.363 -14.464 1.00 94.00 99 ARG A N 1
ATOM 785 C CA . ARG A 1 99 ? -2.649 -2.643 -15.451 1.00 94.00 99 ARG A CA 1
ATOM 786 C 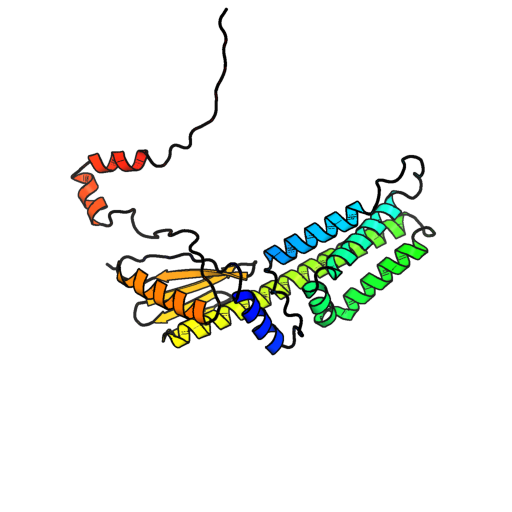C . ARG A 1 99 ? -1.778 -3.590 -16.289 1.00 94.00 99 ARG A C 1
ATOM 788 O O . ARG A 1 99 ? -0.696 -3.206 -16.727 1.00 94.00 99 ARG A O 1
ATOM 795 N N . ALA A 1 100 ? -2.263 -4.807 -16.560 1.00 92.88 100 ALA A N 1
ATOM 796 C CA . ALA A 1 100 ? -1.532 -5.848 -17.295 1.00 92.88 100 ALA A CA 1
ATOM 797 C C . ALA A 1 100 ? -0.888 -5.334 -18.593 1.00 92.88 100 ALA A C 1
ATOM 799 O O . ALA A 1 100 ? 0.292 -5.564 -18.841 1.00 92.88 100 ALA A O 1
ATOM 800 N N . ASN A 1 101 ? -1.662 -4.594 -19.394 1.00 94.88 101 ASN A N 1
ATOM 801 C CA . ASN A 1 101 ? -1.222 -4.076 -20.690 1.00 94.88 101 ASN A CA 1
ATOM 802 C C . ASN A 1 101 ? -0.058 -3.085 -20.554 1.00 94.88 101 ASN A C 1
ATOM 804 O O . ASN A 1 101 ? 0.862 -3.100 -21.364 1.00 94.88 101 ASN A O 1
ATOM 808 N N . GLU A 1 102 ? -0.093 -2.226 -19.533 1.00 95.00 102 GLU A N 1
ATOM 809 C CA . GLU A 1 102 ? 0.952 -1.231 -19.287 1.00 95.00 102 GLU A CA 1
ATOM 810 C C . GLU A 1 102 ? 2.246 -1.904 -18.818 1.00 95.00 102 GLU A C 1
ATOM 812 O O . GLU A 1 102 ? 3.315 -1.615 -19.355 1.00 95.00 102 GLU A O 1
ATOM 817 N N . LEU A 1 103 ? 2.140 -2.850 -17.878 1.00 94.25 103 LEU A N 1
ATOM 818 C CA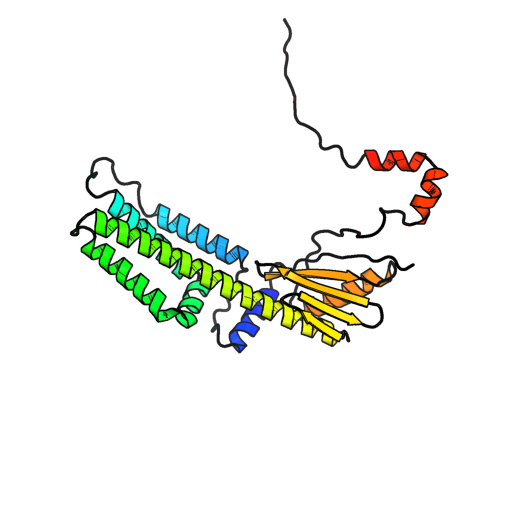 . LEU A 1 103 ? 3.280 -3.629 -17.396 1.00 94.25 103 LEU A CA 1
ATOM 819 C C . LEU A 1 103 ? 3.921 -4.450 -18.524 1.00 94.25 103 LEU A C 1
ATOM 821 O O . LEU A 1 103 ? 5.144 -4.470 -18.655 1.00 94.25 103 LEU A O 1
ATOM 825 N N . GLN A 1 104 ? 3.105 -5.095 -19.361 1.00 95.56 104 GLN A N 1
ATOM 826 C CA . GLN A 1 104 ? 3.585 -5.880 -20.496 1.00 95.56 104 GLN A CA 1
ATOM 827 C C . GLN A 1 104 ? 4.278 -5.002 -21.545 1.00 95.56 104 GLN A C 1
ATOM 829 O O . GLN A 1 104 ? 5.370 -5.349 -21.990 1.00 95.56 104 GLN A O 1
ATOM 834 N N . ALA A 1 105 ? 3.710 -3.837 -21.874 1.00 95.00 105 ALA A N 1
ATOM 835 C CA . ALA A 1 105 ? 4.339 -2.889 -22.793 1.00 95.00 105 ALA A CA 1
ATOM 836 C C . ALA A 1 105 ? 5.711 -2.417 -22.279 1.00 95.00 105 ALA A C 1
ATOM 838 O O . ALA A 1 105 ? 6.680 -2.391 -23.031 1.00 95.00 105 ALA A O 1
ATOM 839 N N . ILE A 1 106 ? 5.827 -2.110 -20.981 1.00 93.94 106 ILE A N 1
ATOM 840 C CA . ILE A 1 106 ? 7.110 -1.740 -20.365 1.00 93.94 106 ILE A CA 1
ATOM 841 C C . ILE A 1 106 ? 8.117 -2.902 -20.445 1.00 93.94 106 ILE A C 1
ATOM 843 O O . ILE A 1 106 ? 9.275 -2.675 -20.797 1.00 93.94 106 ILE A O 1
ATOM 847 N N . ARG A 1 107 ? 7.695 -4.143 -20.148 1.00 94.25 107 ARG A N 1
ATOM 848 C CA . ARG A 1 107 ? 8.552 -5.344 -20.245 1.00 94.25 107 ARG A CA 1
ATOM 849 C C . ARG A 1 107 ? 9.098 -5.528 -21.666 1.00 94.25 107 ARG A C 1
ATOM 851 O O . ARG A 1 107 ? 10.292 -5.777 -21.834 1.00 94.25 107 ARG A O 1
ATOM 858 N N . GLU A 1 108 ? 8.244 -5.381 -22.673 1.00 92.69 108 GLU A N 1
ATOM 859 C CA . GLU A 1 108 ? 8.622 -5.497 -24.085 1.00 92.69 108 GLU A CA 1
ATOM 860 C C . GLU A 1 108 ? 9.585 -4.387 -24.511 1.00 92.69 108 GLU A C 1
ATOM 862 O O . GLU A 1 108 ? 10.627 -4.674 -25.095 1.00 92.69 108 GLU A O 1
ATOM 867 N N . GLU A 1 109 ? 9.300 -3.132 -24.161 1.00 90.19 109 GLU A N 1
ATOM 868 C CA . GLU A 1 109 ? 10.152 -1.990 -24.502 1.00 90.19 109 GLU A CA 1
ATOM 869 C C . GLU A 1 109 ? 11.541 -2.077 -23.854 1.00 90.19 109 GLU A C 1
ATOM 871 O O . GLU A 1 109 ? 12.547 -1.848 -24.527 1.00 90.19 109 GLU A O 1
ATOM 876 N N . VAL A 1 110 ? 11.634 -2.479 -22.579 1.00 88.25 110 VAL A N 1
ATOM 877 C CA . VAL A 1 110 ? 12.928 -2.727 -21.913 1.00 88.25 110 VAL A CA 1
ATOM 878 C C . VAL A 1 110 ? 13.708 -3.839 -22.625 1.00 88.25 110 VAL A C 1
ATOM 880 O O . VAL A 1 110 ? 14.928 -3.726 -22.782 1.00 88.25 110 VAL A O 1
ATOM 883 N N . GLY A 1 111 ? 13.019 -4.889 -23.086 1.00 86.81 111 GLY A N 1
ATOM 884 C CA . GLY A 1 111 ? 13.605 -5.971 -23.881 1.00 86.81 111 GLY A CA 1
ATOM 885 C C . GLY A 1 111 ? 14.123 -5.495 -25.240 1.00 86.81 111 GLY A C 1
ATOM 886 O O . GLY A 1 111 ? 15.271 -5.763 -25.590 1.00 86.81 111 GLY A O 1
ATOM 887 N N . ILE A 1 112 ? 13.328 -4.711 -25.970 1.00 85.88 112 ILE A N 1
ATOM 888 C CA . ILE A 1 112 ? 13.716 -4.140 -27.266 1.00 85.88 112 ILE A CA 1
ATOM 889 C C . ILE A 1 112 ? 14.926 -3.221 -27.100 1.00 85.88 112 ILE A C 1
ATOM 891 O O . ILE A 1 112 ? 15.888 -3.336 -27.855 1.00 85.88 112 ILE A O 1
ATOM 895 N N . VAL A 1 113 ? 14.931 -2.334 -26.102 1.00 82.94 113 VAL A N 1
ATOM 896 C CA . VAL A 1 113 ? 16.066 -1.427 -25.874 1.00 82.94 113 VAL A CA 1
ATOM 897 C C . VAL A 1 113 ? 17.325 -2.198 -25.467 1.00 82.94 113 VAL A C 1
ATOM 899 O O . VAL A 1 113 ? 18.417 -1.824 -25.891 1.00 82.94 113 VAL A O 1
ATOM 902 N N . LYS A 1 114 ? 17.197 -3.317 -24.743 1.00 81.69 114 LYS A N 1
ATOM 903 C CA . LYS A 1 114 ? 18.326 -4.216 -24.453 1.00 81.69 114 LYS A CA 1
ATOM 904 C C . LYS A 1 114 ? 18.973 -4.771 -25.721 1.00 81.69 114 LYS A C 1
ATOM 906 O O . LYS A 1 114 ? 20.195 -4.839 -25.815 1.00 81.69 114 LYS A O 1
ATOM 911 N N . GLU A 1 115 ? 18.151 -5.207 -26.673 1.00 79.25 115 GLU A N 1
ATOM 912 C CA . GLU A 1 115 ? 18.607 -5.869 -27.898 1.00 79.25 115 GLU A CA 1
ATOM 913 C C . GLU A 1 115 ? 19.056 -4.875 -28.979 1.00 79.25 115 GLU A C 1
ATOM 915 O O . GLU A 1 115 ? 20.028 -5.119 -29.699 1.00 79.25 115 GLU A O 1
ATOM 920 N N . VAL A 1 116 ? 18.353 -3.745 -29.091 1.00 71.81 116 VAL A N 1
ATOM 921 C CA . VAL A 1 116 ? 18.476 -2.779 -30.193 1.00 71.81 116 VAL A CA 1
ATOM 922 C C . VAL A 1 116 ? 19.258 -1.530 -29.792 1.00 71.81 116 VAL A C 1
ATOM 924 O O . VAL A 1 116 ? 19.928 -0.953 -30.643 1.00 71.81 116 VAL A O 1
ATOM 927 N N . GLY A 1 117 ? 19.249 -1.130 -28.515 1.00 61.19 117 GLY A N 1
ATOM 928 C CA . GLY A 1 117 ? 19.840 0.125 -28.024 1.00 61.19 117 GLY A CA 1
ATOM 929 C C . GLY A 1 117 ? 21.351 0.265 -28.240 1.00 61.19 117 GLY A C 1
ATOM 930 O O . GLY A 1 117 ? 21.871 1.375 -28.209 1.00 61.19 117 GLY A O 1
ATOM 931 N N . LEU A 1 118 ? 22.053 -0.830 -28.547 1.00 58.41 118 LEU A N 1
ATOM 932 C CA . LEU A 1 118 ? 23.459 -0.813 -28.974 1.00 58.41 118 LEU A CA 1
ATOM 933 C C . LEU A 1 118 ? 23.655 -0.442 -30.461 1.00 58.41 118 LEU A C 1
ATOM 935 O O . LEU A 1 118 ? 24.793 -0.337 -30.914 1.00 58.41 118 LEU A O 1
ATOM 939 N N . ARG A 1 119 ? 22.575 -0.301 -31.246 1.00 62.44 119 ARG A N 1
ATOM 940 C CA . ARG A 1 119 ? 22.604 -0.136 -32.715 1.00 62.44 119 ARG A CA 1
ATOM 941 C C . ARG A 1 119 ? 21.894 1.126 -33.231 1.00 62.44 119 ARG A C 1
ATOM 943 O O . ARG A 1 119 ? 22.066 1.458 -34.403 1.00 62.44 119 ARG A O 1
ATOM 950 N N . THR A 1 120 ? 2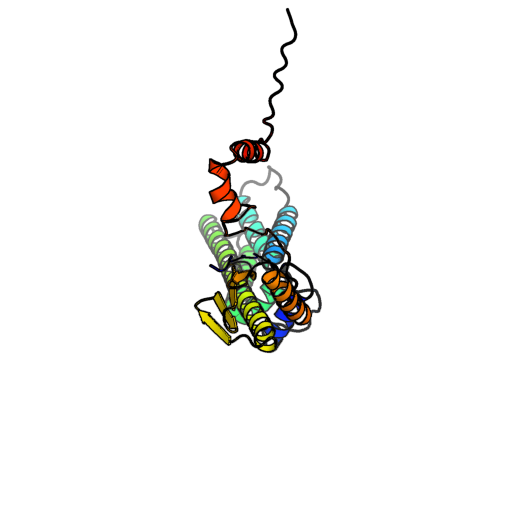1.097 1.809 -32.409 1.00 62.53 120 THR A N 1
ATOM 951 C CA . THR A 1 120 ? 20.294 2.994 -32.784 1.00 62.53 120 THR A CA 1
ATOM 952 C C . THR A 1 120 ? 21.005 4.327 -32.511 1.00 62.53 120 THR A C 1
ATOM 954 O O . THR A 1 120 ? 22.032 4.378 -31.836 1.00 62.53 120 THR A O 1
ATOM 957 N N . ARG A 1 121 ? 20.464 5.436 -33.049 1.00 66.12 121 ARG A N 1
ATOM 958 C CA . ARG A 1 121 ? 20.961 6.797 -32.774 1.00 66.12 121 ARG A CA 1
ATOM 959 C C . ARG A 1 121 ? 20.869 7.104 -31.277 1.00 66.12 121 ARG A C 1
ATOM 961 O O . ARG A 1 121 ? 19.850 6.841 -30.646 1.00 66.12 121 ARG A O 1
ATOM 968 N N . ARG A 1 122 ? 21.939 7.687 -30.731 1.00 71.50 122 ARG A N 1
ATOM 969 C CA . ARG A 1 122 ? 22.139 7.859 -29.286 1.00 71.50 122 ARG A CA 1
ATOM 970 C C . ARG A 1 122 ? 21.057 8.690 -28.593 1.00 71.50 122 ARG A C 1
ATOM 972 O O . ARG A 1 122 ? 20.579 8.284 -27.543 1.00 71.50 122 ARG A O 1
ATOM 979 N N . GLU A 1 123 ? 20.644 9.798 -29.198 1.00 75.31 123 GLU A N 1
ATOM 980 C CA . GLU A 1 123 ? 19.636 10.702 -28.620 1.00 75.31 123 GLU A CA 1
ATOM 981 C C . GLU A 1 123 ? 18.251 10.039 -28.523 1.00 75.31 123 GLU A C 1
ATOM 983 O O . GLU A 1 123 ? 17.633 10.049 -27.465 1.00 75.31 123 GLU A O 1
ATOM 988 N N . GLU A 1 124 ? 17.805 9.359 -29.586 1.00 78.50 124 GLU A N 1
ATOM 989 C CA . GLU A 1 124 ? 16.515 8.648 -29.609 1.00 78.50 124 GLU A CA 1
ATOM 990 C C . GLU A 1 124 ? 16.465 7.515 -28.565 1.00 78.50 124 GLU A C 1
ATOM 992 O O . GLU A 1 124 ? 15.424 7.265 -27.949 1.00 78.50 124 GLU A O 1
ATOM 997 N N . ALA A 1 125 ? 17.598 6.839 -28.337 1.00 79.06 125 ALA A N 1
ATOM 998 C CA . ALA A 1 125 ? 17.724 5.800 -27.319 1.00 79.06 125 ALA A CA 1
ATOM 999 C C . ALA A 1 125 ? 17.696 6.376 -25.893 1.00 79.06 125 ALA A C 1
ATOM 1001 O O . ALA A 1 125 ? 17.033 5.815 -25.019 1.00 79.06 125 ALA A O 1
ATOM 1002 N N . GLU A 1 126 ? 18.382 7.496 -25.652 1.00 82.00 126 GLU A N 1
ATOM 1003 C CA . GLU A 1 126 ? 18.391 8.175 -24.353 1.00 82.00 126 GLU A CA 1
ATOM 1004 C C . GLU A 1 126 ? 16.994 8.711 -23.987 1.00 82.00 126 GLU A C 1
ATOM 1006 O O . GLU A 1 126 ? 16.536 8.483 -22.864 1.00 82.00 126 GLU A O 1
ATOM 1011 N N . ASP A 1 127 ? 16.273 9.333 -24.924 1.00 84.88 127 ASP A N 1
ATOM 1012 C CA . ASP A 1 127 ? 14.901 9.814 -24.698 1.00 84.88 127 ASP A CA 1
ATOM 1013 C C . ASP A 1 127 ? 13.930 8.665 -24.402 1.00 84.88 127 ASP A C 1
ATOM 1015 O O . ASP A 1 127 ? 13.138 8.734 -23.456 1.00 84.88 127 ASP A O 1
ATOM 1019 N N . SER A 1 128 ? 14.025 7.573 -25.167 1.00 86.62 128 SER A N 1
ATOM 1020 C CA . SER A 1 128 ? 13.203 6.375 -24.952 1.00 86.62 128 SER A CA 1
ATOM 1021 C C . SER A 1 128 ? 13.446 5.773 -23.563 1.00 86.62 128 SER A C 1
ATOM 1023 O O . SER A 1 128 ? 12.499 5.427 -22.858 1.00 86.62 128 SER A O 1
ATOM 1025 N N . LEU A 1 129 ? 14.705 5.709 -23.118 1.00 87.31 129 LEU A N 1
ATOM 1026 C CA . LEU A 1 129 ? 15.062 5.216 -21.785 1.00 87.31 129 LEU A CA 1
ATOM 1027 C C . LEU A 1 129 ? 14.491 6.086 -20.661 1.00 87.31 129 LEU A C 1
ATOM 1029 O O . LEU A 1 129 ? 13.970 5.545 -19.684 1.00 87.31 129 LEU A O 1
ATOM 1033 N N . HIS A 1 130 ? 14.543 7.413 -20.796 1.00 88.25 130 HIS A N 1
ATOM 1034 C CA . HIS A 1 130 ? 13.932 8.317 -19.818 1.00 88.25 130 HIS A CA 1
ATOM 1035 C C . HIS A 1 130 ? 12.413 8.131 -19.748 1.00 88.25 130 HIS A C 1
ATOM 1037 O O . HIS A 1 130 ? 11.843 8.112 -18.655 1.00 88.25 130 HIS A O 1
ATOM 1043 N N . GLN A 1 131 ? 11.750 7.952 -20.894 1.00 91.56 131 GLN A N 1
ATOM 1044 C CA . GLN A 1 131 ? 10.309 7.695 -20.934 1.00 91.56 131 GLN A CA 1
ATOM 1045 C C . GLN A 1 131 ? 9.944 6.366 -20.264 1.00 91.56 131 GLN A C 1
ATOM 1047 O O . GLN A 1 131 ? 8.993 6.324 -19.484 1.00 91.56 131 GLN A O 1
ATOM 1052 N N . ILE A 1 132 ? 10.715 5.303 -20.509 1.00 91.12 132 ILE A N 1
ATOM 1053 C CA . ILE A 1 132 ? 10.521 3.998 -19.864 1.00 91.12 132 ILE A CA 1
ATOM 1054 C C . ILE A 1 132 ? 10.696 4.115 -18.345 1.00 91.12 132 ILE A C 1
ATOM 1056 O O . ILE A 1 132 ? 9.827 3.667 -17.598 1.00 91.12 132 ILE A O 1
ATOM 1060 N N . GLN A 1 133 ? 11.776 4.751 -17.874 1.00 89.94 133 GLN A N 1
ATOM 1061 C CA . GLN A 1 133 ? 12.019 4.943 -16.437 1.00 89.94 133 GLN A CA 1
ATOM 1062 C C . GLN A 1 133 ? 10.870 5.703 -15.772 1.00 89.94 133 GLN A C 1
ATOM 1064 O O . GLN A 1 133 ? 10.342 5.247 -14.759 1.00 89.94 133 GLN A O 1
ATOM 1069 N N . LYS A 1 134 ? 10.419 6.805 -16.384 1.00 91.19 134 LYS A N 1
ATOM 1070 C CA . LYS A 1 134 ? 9.281 7.582 -15.886 1.00 91.19 134 LYS A CA 1
ATOM 1071 C C . LYS A 1 134 ? 8.001 6.748 -15.813 1.00 91.19 134 LYS A C 1
ATOM 1073 O O . LYS A 1 134 ? 7.288 6.815 -14.820 1.00 91.19 134 LYS A O 1
ATOM 1078 N N . ARG A 1 135 ? 7.716 5.931 -16.829 1.00 94.44 135 ARG A N 1
ATOM 1079 C CA . ARG A 1 135 ? 6.539 5.046 -16.829 1.00 94.44 135 ARG A CA 1
ATOM 1080 C C . ARG A 1 135 ? 6.605 3.990 -15.728 1.00 94.44 135 ARG A C 1
ATOM 1082 O O . ARG A 1 135 ? 5.581 3.702 -15.119 1.00 94.44 135 ARG A O 1
ATOM 1089 N N . ILE A 1 136 ? 7.789 3.448 -15.435 1.00 89.69 136 ILE A N 1
ATOM 1090 C CA . ILE A 1 136 ? 7.978 2.529 -14.302 1.00 89.69 136 ILE A CA 1
ATOM 1091 C C . ILE A 1 136 ? 7.710 3.254 -12.972 1.00 89.69 136 ILE A C 1
ATOM 1093 O O . ILE A 1 136 ? 7.015 2.714 -12.112 1.00 89.69 136 ILE A O 1
ATOM 1097 N N . GLU A 1 137 ? 8.213 4.482 -12.805 1.00 90.62 137 GLU A N 1
ATOM 1098 C CA . GLU A 1 137 ? 7.963 5.304 -11.608 1.00 90.62 137 GLU A CA 1
ATOM 1099 C C . GLU A 1 137 ? 6.478 5.647 -11.439 1.00 90.62 137 GLU A C 1
ATOM 1101 O O . GLU A 1 137 ? 5.933 5.518 -10.340 1.00 90.62 137 GLU A O 1
ATOM 1106 N N . ASP A 1 138 ? 5.814 6.044 -12.525 1.00 90.69 138 ASP A N 1
ATOM 1107 C CA . ASP A 1 138 ? 4.388 6.361 -12.542 1.00 90.69 138 ASP A CA 1
ATOM 1108 C C . ASP A 1 138 ? 3.557 5.118 -12.185 1.00 90.69 138 ASP A C 1
ATOM 1110 O O . ASP A 1 138 ? 2.701 5.189 -11.297 1.00 90.69 138 ASP A O 1
ATOM 1114 N N . LEU A 1 139 ? 3.863 3.958 -12.781 1.00 90.38 139 LEU A N 1
ATOM 1115 C CA . LEU A 1 139 ? 3.212 2.687 -12.458 1.00 90.38 139 LEU A CA 1
ATOM 1116 C C . LEU A 1 139 ? 3.391 2.330 -10.976 1.00 90.38 139 LEU A C 1
ATOM 1118 O O . LEU A 1 139 ? 2.408 2.036 -10.292 1.00 90.38 139 LEU A O 1
ATOM 1122 N N . ALA A 1 140 ? 4.616 2.421 -10.450 1.00 87.62 140 ALA A N 1
ATOM 1123 C CA . ALA A 1 140 ? 4.905 2.161 -9.041 1.00 87.62 140 ALA A CA 1
ATOM 1124 C C . ALA A 1 140 ? 4.157 3.118 -8.101 1.00 87.62 140 ALA A C 1
ATOM 1126 O O . ALA A 1 140 ? 3.567 2.683 -7.109 1.00 87.62 140 ALA A O 1
ATOM 1127 N N . SER A 1 141 ? 4.129 4.414 -8.427 1.00 88.00 141 SER A N 1
ATOM 1128 C CA . SER A 1 141 ? 3.407 5.430 -7.653 1.00 88.00 141 SER A CA 1
ATOM 1129 C C . SER A 1 141 ? 1.912 5.137 -7.599 1.00 88.00 141 SER A C 1
ATOM 1131 O O . SER A 1 141 ? 1.289 5.239 -6.539 1.00 88.00 141 SER A O 1
ATOM 1133 N N . VAL A 1 142 ? 1.327 4.782 -8.741 1.00 89.06 142 VAL A N 1
ATOM 1134 C CA . VAL A 1 142 ? -0.105 4.524 -8.857 1.00 89.06 142 VAL A CA 1
ATOM 1135 C C . VAL A 1 142 ? -0.491 3.241 -8.130 1.00 89.06 142 VAL A C 1
ATOM 1137 O O . VAL A 1 142 ? -1.401 3.279 -7.302 1.00 89.06 142 VAL A O 1
ATOM 1140 N N . VAL A 1 143 ? 0.240 2.145 -8.347 1.00 86.50 143 VAL A N 1
ATOM 1141 C CA . VAL A 1 143 ? 0.020 0.873 -7.640 1.00 86.50 143 VAL A CA 1
ATOM 1142 C C . VAL A 1 143 ? 0.115 1.071 -6.129 1.00 86.50 143 VAL A C 1
ATOM 1144 O O . VAL A 1 143 ? -0.790 0.664 -5.402 1.00 86.50 143 VAL A O 1
ATOM 1147 N N . GLN A 1 144 ? 1.139 1.775 -5.639 1.00 85.31 144 GLN A N 1
ATOM 1148 C CA . GLN A 1 144 ? 1.274 2.052 -4.208 1.00 85.31 144 GLN A CA 1
ATOM 1149 C C . GLN A 1 144 ? 0.099 2.873 -3.662 1.00 85.31 144 GLN A C 1
ATOM 1151 O O . GLN A 1 144 ? -0.425 2.551 -2.598 1.00 85.31 144 GLN A O 1
ATOM 1156 N N . LYS A 1 145 ? -0.337 3.925 -4.368 1.00 85.50 145 LYS A N 1
ATOM 1157 C CA . LYS A 1 145 ? -1.482 4.752 -3.946 1.00 85.50 145 LYS A CA 1
ATOM 1158 C C . LYS A 1 145 ? -2.773 3.946 -3.875 1.00 85.50 145 LYS A C 1
ATOM 1160 O O . LYS A 1 145 ? -3.522 4.090 -2.909 1.00 85.50 145 LYS A O 1
ATOM 1165 N N . GLU A 1 146 ? -3.032 3.117 -4.880 1.00 85.94 146 GLU A N 1
ATOM 1166 C CA . GLU A 1 146 ? -4.224 2.274 -4.929 1.00 85.94 146 GLU A CA 1
ATOM 1167 C C . GLU A 1 146 ? -4.197 1.210 -3.819 1.00 85.94 146 GLU A C 1
ATOM 1169 O O . GLU A 1 146 ? -5.183 1.056 -3.098 1.00 85.94 146 GLU A O 1
ATOM 1174 N N . LEU A 1 147 ? -3.051 0.560 -3.584 1.00 81.75 147 LEU A N 1
ATOM 1175 C CA . LEU A 1 147 ? -2.873 -0.366 -2.462 1.00 81.75 147 LEU A CA 1
ATOM 1176 C C . LEU A 1 147 ? -3.092 0.329 -1.109 1.00 81.75 147 LEU A C 1
ATOM 1178 O O . LEU A 1 147 ? -3.873 -0.168 -0.299 1.00 81.75 147 LEU A O 1
ATOM 1182 N N . CYS A 1 148 ? -2.501 1.509 -0.888 1.00 81.62 148 CYS A N 1
ATOM 1183 C CA . CYS A 1 148 ? -2.730 2.303 0.324 1.00 81.62 148 CYS A CA 1
ATOM 1184 C C . CYS A 1 148 ? -4.207 2.671 0.509 1.00 81.62 148 CYS A C 1
ATOM 1186 O O . CYS A 1 148 ? -4.715 2.688 1.631 1.00 81.62 148 CYS A O 1
ATOM 1188 N N . HIS A 1 149 ? -4.913 2.989 -0.577 1.00 82.69 149 HIS A N 1
ATOM 1189 C CA . HIS A 1 149 ? -6.343 3.276 -0.523 1.00 82.69 149 HIS A CA 1
ATOM 1190 C C . HIS A 1 149 ? -7.142 2.056 -0.058 1.00 82.69 149 HIS A C 1
ATOM 1192 O O . HIS A 1 149 ? -7.943 2.162 0.872 1.00 82.69 149 HIS A O 1
ATOM 1198 N N . LEU A 1 150 ? -6.873 0.891 -0.643 1.00 80.06 150 LEU A N 1
ATOM 1199 C CA . LEU A 1 150 ? -7.543 -0.348 -0.266 1.00 80.06 150 LEU A CA 1
ATOM 1200 C C . LEU A 1 150 ? -7.230 -0.768 1.179 1.00 80.06 150 LEU A C 1
ATOM 1202 O O . LEU A 1 150 ? -8.128 -1.235 1.882 1.00 80.06 150 LEU A O 1
ATOM 1206 N N . GLU A 1 151 ? -5.995 -0.561 1.645 1.00 77.62 151 GLU A N 1
ATOM 1207 C CA . GLU A 1 151 ? -5.607 -0.763 3.047 1.00 77.62 151 GLU A CA 1
ATOM 1208 C C . GLU A 1 151 ? -6.445 0.098 3.984 1.00 77.62 151 GLU A C 1
ATOM 1210 O O . GLU A 1 151 ? -7.051 -0.425 4.921 1.00 77.62 151 GLU A O 1
ATOM 1215 N N . LYS A 1 152 ? -6.523 1.408 3.710 1.00 80.19 152 LYS A N 1
ATOM 1216 C CA . LYS A 1 152 ? -7.333 2.345 4.500 1.00 80.19 152 LYS A CA 1
ATOM 1217 C C . LYS A 1 152 ? -8.781 1.877 4.568 1.00 80.19 152 LYS A C 1
ATOM 1219 O O . LYS A 1 152 ? -9.352 1.839 5.651 1.00 80.19 152 LYS A O 1
ATOM 1224 N N . GLU A 1 153 ? -9.380 1.502 3.440 1.00 81.38 153 GLU A N 1
ATOM 1225 C CA . GLU A 1 153 ? -10.770 1.045 3.422 1.00 81.38 153 GLU A CA 1
ATOM 1226 C C . GLU A 1 153 ? -10.984 -0.234 4.236 1.00 81.38 153 GLU A C 1
ATOM 1228 O O . GLU A 1 153 ? -11.941 -0.314 5.008 1.00 81.38 153 GLU A O 1
ATOM 1233 N N . ALA A 1 154 ? -10.103 -1.226 4.086 1.00 79.81 154 ALA A N 1
ATOM 1234 C CA . ALA A 1 154 ? -10.192 -2.489 4.814 1.00 79.81 154 ALA A CA 1
ATOM 1235 C C . ALA A 1 154 ? -10.031 -2.283 6.328 1.00 79.81 154 ALA A C 1
ATOM 1237 O O . ALA A 1 154 ? -10.771 -2.865 7.127 1.00 79.81 154 ALA A O 1
ATOM 1238 N N . LEU A 1 155 ? -9.099 -1.416 6.719 1.00 78.81 155 LEU A N 1
ATOM 1239 C CA . LEU A 1 155 ? -8.850 -1.037 8.103 1.00 78.81 155 LEU A CA 1
ATOM 1240 C C . LEU A 1 155 ? -10.025 -0.272 8.707 1.00 78.81 155 LEU A C 1
ATOM 1242 O O . LEU A 1 155 ? -10.510 -0.641 9.778 1.00 78.81 155 LEU A O 1
ATOM 1246 N N . LEU A 1 156 ? -10.534 0.742 8.001 1.00 82.88 156 LEU A N 1
ATOM 1247 C CA . LEU A 1 156 ? -11.684 1.511 8.461 1.00 82.88 156 LEU A CA 1
ATOM 1248 C C . LEU A 1 156 ? -12.933 0.633 8.581 1.00 82.88 156 LEU A C 1
ATOM 1250 O O . LEU A 1 156 ? -13.689 0.793 9.537 1.00 82.88 156 LEU A O 1
ATOM 1254 N N . ALA A 1 157 ? -13.149 -0.302 7.650 1.00 83.94 157 ALA A N 1
ATOM 1255 C CA . ALA A 1 157 ? -14.249 -1.261 7.714 1.00 83.94 157 ALA A CA 1
ATOM 1256 C C . ALA A 1 157 ? -14.122 -2.202 8.916 1.00 83.94 157 ALA A C 1
ATOM 1258 O O . ALA A 1 157 ? -15.056 -2.324 9.698 1.00 83.94 157 ALA A O 1
ATOM 1259 N N . THR A 1 158 ? -12.944 -2.780 9.129 1.00 83.19 158 THR A N 1
ATOM 1260 C CA . THR A 1 158 ? -12.703 -3.682 10.264 1.00 83.19 158 THR A CA 1
ATOM 1261 C C . THR A 1 158 ? -12.890 -2.961 11.603 1.00 83.19 158 THR A C 1
ATOM 1263 O O . THR A 1 158 ? -13.500 -3.498 12.527 1.00 83.19 158 THR A O 1
ATOM 1266 N N . ALA A 1 159 ? -12.410 -1.721 11.708 1.00 84.69 159 ALA A N 1
ATOM 1267 C CA . ALA A 1 159 ? -12.589 -0.916 12.906 1.00 84.69 159 ALA A CA 1
ATOM 1268 C C . ALA A 1 159 ? -14.035 -0.428 13.094 1.00 84.69 159 ALA A C 1
ATOM 1270 O O . ALA A 1 159 ? -14.509 -0.361 14.226 1.00 84.69 159 ALA A O 1
ATOM 1271 N N . SER A 1 160 ? -14.753 -0.145 11.999 1.00 88.31 160 SER A N 1
ATOM 1272 C CA . SER A 1 160 ? -16.202 0.111 12.022 1.00 88.31 160 SER A CA 1
ATOM 1273 C C . SER A 1 160 ? -16.929 -1.065 12.662 1.00 88.31 160 SER A C 1
ATOM 1275 O O . SER A 1 160 ? -17.646 -0.880 13.639 1.00 88.31 160 SER A O 1
ATOM 1277 N N . ASP A 1 161 ? -16.686 -2.275 12.159 1.00 88.50 161 ASP A N 1
ATOM 1278 C CA . ASP A 1 161 ? -17.340 -3.490 12.642 1.00 88.50 161 ASP A CA 1
ATOM 1279 C C . ASP A 1 161 ? -17.025 -3.733 14.125 1.00 88.50 161 ASP A C 1
ATOM 1281 O O . ASP A 1 161 ? -17.919 -4.029 14.912 1.00 88.50 161 ASP A O 1
ATOM 1285 N N . ALA A 1 162 ? -15.769 -3.528 14.539 1.00 88.94 162 ALA A N 1
ATOM 1286 C CA . ALA A 1 162 ? -15.360 -3.657 15.938 1.00 88.94 162 ALA A CA 1
ATOM 1287 C C . ALA A 1 162 ? -16.101 -2.686 16.877 1.00 88.94 162 ALA A C 1
ATOM 1289 O O . ALA A 1 162 ? -16.485 -3.064 17.982 1.00 88.94 162 ALA A O 1
ATOM 1290 N N . LEU A 1 163 ? -16.284 -1.429 16.461 1.00 89.94 163 LEU A N 1
ATOM 1291 C CA . LEU A 1 163 ? -16.969 -0.416 17.269 1.00 89.94 163 LEU A CA 1
ATOM 1292 C C . LEU A 1 163 ? -18.496 -0.571 17.215 1.00 89.94 163 LEU A C 1
ATOM 1294 O O . LEU A 1 163 ? -19.165 -0.323 18.219 1.00 89.94 163 LEU A O 1
ATOM 1298 N N . ALA A 1 164 ? -19.050 -1.032 16.094 1.00 90.69 164 ALA A N 1
ATOM 1299 C CA . ALA A 1 164 ? -20.464 -1.383 15.986 1.00 90.69 164 ALA A CA 1
ATOM 1300 C C . ALA A 1 164 ? -20.829 -2.546 16.923 1.00 90.69 164 ALA A C 1
ATOM 1302 O O . ALA A 1 164 ? -21.846 -2.465 17.610 1.00 90.69 164 ALA A O 1
ATOM 1303 N N . ASP A 1 165 ? -19.968 -3.567 17.036 1.00 91.62 165 ASP A N 1
ATOM 1304 C CA . ASP A 1 165 ? -20.139 -4.685 17.982 1.00 91.62 165 ASP A CA 1
ATOM 1305 C C . ASP A 1 165 ? -20.179 -4.210 19.452 1.00 91.62 165 ASP A C 1
ATOM 1307 O O . ASP A 1 165 ? -20.785 -4.855 20.308 1.00 91.62 165 ASP A O 1
ATOM 1311 N N . LEU A 1 166 ? -19.564 -3.059 19.754 1.00 90.12 166 LEU A N 1
ATOM 1312 C CA . LEU A 1 166 ? -19.622 -2.405 21.068 1.00 90.12 166 LEU A CA 1
ATOM 1313 C C . LEU A 1 166 ? -20.848 -1.491 21.253 1.00 90.12 166 LEU A C 1
ATOM 1315 O O . LEU A 1 166 ? -21.036 -0.952 22.343 1.00 90.12 166 LEU A O 1
ATOM 1319 N N . GLY A 1 167 ? -21.678 -1.315 20.222 1.00 91.25 167 GLY A N 1
ATOM 1320 C CA . GLY A 1 167 ? -22.890 -0.492 20.253 1.00 91.25 167 GLY A CA 1
ATOM 1321 C C . GLY A 1 167 ? -22.703 0.963 19.812 1.00 91.25 167 GLY A C 1
ATOM 1322 O O . GLY A 1 167 ? -23.597 1.782 20.037 1.00 91.25 167 GLY A O 1
ATOM 1323 N N . TYR A 1 168 ? -21.573 1.316 19.191 1.00 91.69 168 TYR A N 1
ATOM 1324 C CA . TYR A 1 168 ? -21.387 2.659 18.639 1.00 91.69 168 TYR A CA 1
ATOM 1325 C C . TYR A 1 168 ? -22.174 2.849 17.333 1.00 91.69 168 TYR A C 1
ATOM 1327 O O . TYR A 1 168 ? -22.181 1.993 16.451 1.00 91.69 168 TYR A O 1
ATOM 1335 N N . SER A 1 169 ? -22.783 4.024 17.180 1.00 91.50 169 SER A N 1
ATOM 1336 C CA . SER A 1 169 ? -23.351 4.515 15.921 1.00 91.50 169 SER A CA 1
ATOM 1337 C C . SER A 1 169 ? -22.257 5.150 15.066 1.00 91.50 169 SER A C 1
ATOM 1339 O O . SER A 1 169 ? -21.492 5.978 15.563 1.00 91.50 169 SER A O 1
ATOM 1341 N N . LEU A 1 170 ? -22.175 4.770 13.792 1.00 91.94 170 LEU A N 1
ATOM 1342 C CA . LEU A 1 170 ? -21.063 5.124 12.910 1.00 91.94 170 LEU A CA 1
ATOM 1343 C C . LEU A 1 170 ? -21.473 6.149 11.848 1.00 91.94 170 LEU A C 1
ATOM 1345 O O . LEU A 1 170 ? -22.458 5.962 11.140 1.00 91.94 170 LEU A O 1
ATOM 1349 N N . GLU A 1 171 ? -20.652 7.179 11.676 1.00 88.00 171 GLU A N 1
ATOM 1350 C CA . GLU A 1 171 ? -20.731 8.168 10.600 1.00 88.00 171 GLU A CA 1
ATOM 1351 C C . GLU A 1 171 ? -19.391 8.181 9.846 1.00 88.00 171 GLU A C 1
ATOM 1353 O O . GLU A 1 171 ? -18.326 8.231 10.464 1.00 88.00 171 GLU A O 1
ATOM 1358 N N . ARG A 1 172 ? -19.410 8.132 8.509 1.00 82.81 172 ARG A N 1
ATOM 1359 C CA . ARG A 1 172 ? -18.196 8.155 7.672 1.00 82.81 172 ARG A CA 1
ATOM 1360 C C . ARG A 1 172 ? -18.138 9.428 6.839 1.00 82.81 172 ARG A C 1
ATOM 1362 O O . ARG A 1 172 ? -19.099 9.732 6.145 1.00 82.81 172 ARG A O 1
ATOM 1369 N N . ASN A 1 173 ? -16.987 10.101 6.848 1.00 78.12 173 ASN A N 1
ATOM 1370 C CA . ASN A 1 173 ? -16.722 11.308 6.067 1.00 78.12 173 ASN A CA 1
ATOM 1371 C C . ASN A 1 173 ? -15.313 11.251 5.457 1.00 78.12 173 ASN A C 1
ATOM 1373 O O . ASN A 1 173 ? -14.325 11.427 6.162 1.00 78.12 173 ASN A O 1
ATOM 1377 N N . GLY A 1 174 ? -15.213 11.027 4.142 1.00 65.94 174 GLY A N 1
ATOM 1378 C CA . GLY A 1 174 ? -14.000 11.326 3.362 1.00 65.94 174 GLY A CA 1
ATOM 1379 C C . GLY A 1 174 ? -12.686 10.678 3.832 1.00 65.94 174 GLY A C 1
ATOM 1380 O O . GLY A 1 174 ? -11.638 11.299 3.701 1.00 65.94 174 GLY A O 1
ATOM 1381 N N . GLY A 1 175 ? -12.721 9.459 4.385 1.00 69.88 175 GLY A N 1
ATOM 1382 C CA . GLY A 1 175 ? -11.531 8.764 4.913 1.00 69.88 175 GLY A CA 1
ATOM 1383 C C . GLY A 1 175 ? -11.331 8.895 6.428 1.00 69.88 175 GLY A C 1
ATOM 1384 O O . GLY A 1 175 ? -10.432 8.263 6.983 1.00 69.88 175 GLY A O 1
ATOM 1385 N N . ALA A 1 176 ? -12.205 9.648 7.093 1.00 79.56 176 ALA A N 1
ATOM 1386 C CA . ALA A 1 176 ? -12.381 9.636 8.534 1.00 79.56 176 ALA A CA 1
ATOM 1387 C C . ALA A 1 176 ? -13.717 8.978 8.912 1.00 79.56 176 ALA A C 1
ATOM 1389 O O . ALA A 1 176 ? -14.683 8.952 8.141 1.00 79.56 176 ALA A O 1
ATOM 1390 N N . MET A 1 177 ? -13.778 8.445 10.124 1.00 87.44 177 MET A N 1
ATOM 1391 C CA . MET A 1 177 ? -14.978 7.876 10.715 1.00 87.44 177 MET A CA 1
ATOM 1392 C C . MET A 1 177 ? -15.167 8.437 12.116 1.00 87.44 177 MET A C 1
ATOM 1394 O O . MET A 1 177 ? -14.217 8.599 12.876 1.00 87.44 177 MET A O 1
ATOM 1398 N N . LYS A 1 178 ? -16.420 8.693 12.463 1.00 88.56 178 LYS A N 1
ATOM 1399 C CA . LYS A 1 178 ? -16.851 9.048 13.801 1.00 88.56 178 LYS A CA 1
ATOM 1400 C C . LYS A 1 178 ? -17.753 7.939 14.323 1.00 88.56 178 LYS A C 1
ATOM 1402 O O . LYS A 1 178 ? -18.778 7.636 13.724 1.00 88.56 178 LYS A O 1
ATOM 1407 N N . ALA A 1 179 ? -17.380 7.340 15.439 1.00 88.25 179 ALA A N 1
ATOM 1408 C CA . ALA A 1 179 ? -18.208 6.411 16.187 1.00 88.25 179 ALA A CA 1
ATOM 1409 C C . ALA A 1 179 ? -18.737 7.125 17.431 1.00 88.25 179 ALA A C 1
ATOM 1411 O O . ALA A 1 179 ? -17.963 7.709 18.184 1.00 88.25 179 ALA A O 1
ATOM 1412 N N . SER A 1 180 ? -20.042 7.093 17.672 1.00 87.94 180 SER A N 1
ATOM 1413 C CA . SER A 1 180 ? -20.669 7.762 18.815 1.00 87.94 180 SER A CA 1
ATOM 1414 C C . SER A 1 180 ? -21.546 6.811 19.624 1.00 87.94 180 SER A C 1
ATOM 1416 O O . SER A 1 180 ? -22.256 5.979 19.070 1.00 87.94 180 SER A O 1
ATOM 1418 N N . MET A 1 181 ? -21.490 6.916 20.949 1.00 86.81 181 MET A N 1
ATOM 1419 C CA . MET A 1 181 ? -22.337 6.152 21.864 1.00 86.81 181 MET A CA 1
ATOM 1420 C C . MET A 1 181 ? -22.685 7.033 23.063 1.00 86.81 181 MET A C 1
ATOM 1422 O O . MET A 1 181 ? -21.828 7.354 23.887 1.00 86.81 181 MET A O 1
ATOM 1426 N N . ASN A 1 182 ? -23.953 7.431 23.186 1.00 83.00 182 ASN A N 1
ATOM 1427 C CA . ASN A 1 182 ? -24.404 8.414 24.176 1.00 83.00 182 ASN A CA 1
ATOM 1428 C C . ASN A 1 182 ? -23.601 9.729 24.075 1.00 83.00 182 ASN A C 1
ATOM 1430 O O . ASN A 1 182 ? -23.676 10.431 23.073 1.00 83.00 182 ASN A O 1
ATOM 1434 N N . ARG A 1 183 ? -22.819 10.062 25.109 1.00 75.31 183 ARG A N 1
ATOM 1435 C CA . ARG A 1 183 ? -21.935 11.242 25.155 1.00 75.31 183 ARG A CA 1
ATOM 1436 C C . ARG A 1 183 ? -20.502 10.959 24.686 1.00 75.31 183 ARG A C 1
ATOM 1438 O O . ARG A 1 183 ? -19.680 11.868 24.695 1.00 75.31 183 ARG A O 1
ATOM 1445 N N . TYR A 1 184 ? -20.193 9.707 24.359 1.00 79.81 184 TYR A N 1
ATOM 1446 C CA . TYR A 1 184 ? -18.858 9.252 23.990 1.00 79.81 184 TYR A CA 1
ATOM 1447 C C . TYR A 1 184 ? -18.682 9.300 22.483 1.00 79.81 184 TYR A C 1
ATOM 1449 O O . TYR A 1 184 ? -19.595 8.951 21.734 1.00 79.81 184 TYR A O 1
ATOM 1457 N N . CYS A 1 185 ? -17.501 9.715 22.043 1.00 81.88 185 CYS A N 1
ATOM 1458 C CA . CYS A 1 185 ? -17.178 9.807 20.633 1.00 81.88 185 CYS A CA 1
ATOM 1459 C C . CYS A 1 185 ? -15.753 9.314 20.389 1.00 81.88 185 CYS A C 1
ATOM 1461 O O . CYS A 1 185 ? -14.828 9.707 21.098 1.00 81.88 185 CYS A O 1
ATOM 1463 N N . VAL A 1 186 ? -15.587 8.476 19.373 1.00 83.44 186 VAL A N 1
ATOM 1464 C CA . VAL A 1 186 ? -14.301 8.002 18.871 1.00 83.44 186 VAL A CA 1
ATOM 1465 C C . VAL A 1 186 ? -14.165 8.490 17.439 1.00 83.44 186 VAL A C 1
ATOM 1467 O O . VAL A 1 186 ? -14.954 8.122 16.572 1.00 83.44 186 VAL A O 1
ATOM 1470 N N . TRP A 1 187 ? -13.188 9.346 17.199 1.00 84.50 187 TRP A N 1
ATOM 1471 C CA . TRP A 1 187 ? -12.788 9.750 15.864 1.00 84.50 187 TRP A CA 1
ATOM 1472 C C . TRP A 1 187 ? -11.681 8.834 15.381 1.00 84.50 187 TRP A C 1
ATOM 1474 O O . TRP A 1 187 ? -10.815 8.425 16.147 1.00 84.50 187 TRP A O 1
ATOM 1484 N N . MET A 1 188 ? -11.734 8.493 14.107 1.00 82.56 188 MET A N 1
ATOM 1485 C CA . MET A 1 188 ? -10.787 7.605 13.470 1.00 82.56 188 MET A CA 1
ATOM 1486 C C . MET A 1 188 ? -10.384 8.183 12.126 1.00 82.56 188 MET A C 1
ATOM 1488 O O . MET A 1 188 ? -11.250 8.522 11.323 1.00 82.56 188 MET A O 1
ATOM 1492 N N . GLU A 1 189 ? -9.089 8.250 11.857 1.00 81.44 189 GLU A N 1
ATOM 1493 C CA . GLU A 1 189 ? -8.558 8.737 10.588 1.00 81.44 189 GLU A CA 1
ATOM 1494 C C . GLU A 1 189 ? -7.449 7.806 10.102 1.00 81.44 189 GLU A C 1
ATOM 1496 O O . GLU A 1 189 ? -6.573 7.413 10.867 1.00 81.44 189 GLU A O 1
ATOM 1501 N N . ALA A 1 190 ? -7.482 7.430 8.823 1.00 75.88 190 ALA A N 1
ATOM 1502 C CA . ALA A 1 190 ? -6.439 6.604 8.227 1.00 75.88 190 ALA A CA 1
ATOM 1503 C C . ALA A 1 190 ? -5.488 7.466 7.378 1.00 75.88 190 ALA A C 1
ATOM 1505 O O . ALA A 1 190 ? -5.874 8.014 6.337 1.00 75.88 190 ALA A O 1
ATOM 1506 N N . ASN A 1 191 ? -4.222 7.573 7.785 1.00 72.94 191 ASN A N 1
ATOM 1507 C CA . ASN A 1 191 ? -3.226 8.390 7.089 1.00 72.94 191 ASN A CA 1
ATOM 1508 C C . ASN A 1 191 ? -2.824 7.787 5.728 1.00 72.94 191 ASN A C 1
ATOM 1510 O O . ASN A 1 191 ? -3.240 6.687 5.371 1.00 72.94 191 ASN A O 1
ATOM 1514 N N . ALA A 1 192 ? -2.039 8.517 4.926 1.00 67.94 192 ALA A N 1
ATOM 1515 C CA . ALA A 1 192 ? -1.612 8.105 3.576 1.00 67.94 192 ALA A CA 1
ATOM 1516 C C . ALA A 1 192 ? -0.865 6.756 3.509 1.00 67.94 192 ALA A C 1
ATOM 1518 O O . ALA A 1 192 ? -0.820 6.149 2.443 1.00 67.94 192 ALA A O 1
ATOM 1519 N N . TRP A 1 193 ? -0.340 6.282 4.637 1.00 65.38 193 TRP A N 1
ATOM 1520 C CA . TRP A 1 193 ? 0.414 5.036 4.773 1.00 65.38 193 TRP A CA 1
ATOM 1521 C C . TRP A 1 193 ? -0.435 3.871 5.295 1.00 65.38 193 TRP A C 1
ATOM 1523 O O . TRP A 1 193 ? 0.105 2.811 5.594 1.00 65.38 193 TRP A O 1
ATOM 1533 N N . GLY A 1 194 ? -1.750 4.064 5.434 1.00 63.28 194 GLY A N 1
ATOM 1534 C CA . GLY A 1 194 ? -2.638 3.041 5.980 1.00 63.28 194 GLY A CA 1
ATOM 1535 C C . GLY A 1 194 ? -2.517 2.882 7.496 1.00 63.28 194 GLY A C 1
ATOM 1536 O O . GLY A 1 194 ? -2.972 1.882 8.034 1.00 63.28 194 GLY A O 1
ATOM 1537 N N . GLU A 1 195 ? -1.939 3.846 8.215 1.00 70.88 195 GLU A N 1
ATOM 1538 C CA . GLU A 1 195 ? -1.979 3.836 9.678 1.00 70.88 195 GLU A CA 1
ATOM 1539 C C . GLU A 1 195 ? -3.285 4.475 10.154 1.00 70.88 195 GLU A C 1
ATOM 1541 O O . GLU A 1 195 ? -3.655 5.561 9.702 1.00 70.88 195 GLU A O 1
ATOM 1546 N N . ILE A 1 196 ? -3.965 3.829 11.100 1.00 73.44 196 ILE A N 1
ATOM 1547 C CA . ILE A 1 196 ? -5.135 4.403 11.768 1.00 73.44 196 ILE A CA 1
ATOM 1548 C C . ILE A 1 196 ? -4.673 5.234 12.962 1.00 73.44 196 ILE A C 1
ATOM 1550 O O . ILE A 1 196 ? -3.939 4.717 13.802 1.00 73.44 196 ILE A O 1
ATOM 1554 N N . SER A 1 197 ? -5.151 6.472 13.069 1.00 75.19 197 SER A N 1
ATOM 1555 C CA . SER A 1 197 ? -5.216 7.232 14.312 1.00 75.19 197 SER A CA 1
ATOM 1556 C C . SER A 1 197 ? -6.622 7.133 14.902 1.00 75.19 197 SER A C 1
ATOM 1558 O O . SER A 1 197 ? -7.620 7.256 14.195 1.00 75.19 197 SER A O 1
ATOM 1560 N N . LEU A 1 198 ? -6.700 6.890 16.207 1.00 77.94 198 LEU A N 1
ATOM 1561 C CA . LEU A 1 198 ? -7.939 6.992 16.976 1.00 77.94 198 LEU A CA 1
ATOM 1562 C C . LEU A 1 198 ? -7.849 8.196 17.904 1.00 77.94 198 LEU A C 1
ATOM 1564 O O . LEU A 1 198 ? -6.759 8.539 18.348 1.00 77.94 198 LEU A O 1
ATOM 1568 N N . ASP A 1 199 ? -8.980 8.825 18.180 1.00 77.75 199 ASP A N 1
ATOM 1569 C CA . ASP A 1 199 ? -9.117 9.905 19.144 1.00 77.75 199 ASP A CA 1
ATOM 1570 C C . ASP A 1 199 ? -10.420 9.717 19.929 1.00 77.75 199 ASP A C 1
ATOM 1572 O O . ASP A 1 199 ? -11.514 9.690 19.371 1.00 77.75 199 ASP A O 1
ATOM 1576 N N . PHE A 1 200 ? -10.296 9.554 21.241 1.00 76.06 200 PHE A N 1
ATOM 1577 C CA . PHE A 1 200 ? -11.405 9.325 22.156 1.00 76.06 200 PHE A CA 1
ATOM 1578 C C . PHE A 1 200 ? -11.804 10.650 22.817 1.00 76.06 200 PHE A C 1
ATOM 1580 O O . PHE A 1 200 ? -10.967 11.415 23.276 1.00 76.06 200 PHE A O 1
ATOM 1587 N N . SER A 1 201 ? -13.100 10.945 22.896 1.00 71.56 201 SER A N 1
ATOM 1588 C CA . SER A 1 201 ? -13.612 12.185 23.489 1.00 71.56 201 SER A CA 1
ATOM 1589 C C . SER A 1 201 ? -14.944 11.964 24.217 1.00 71.56 201 SER A C 1
ATOM 1591 O O . SER A 1 201 ? -15.667 11.000 23.965 1.00 71.56 201 SER A O 1
ATOM 1593 N N . GLY A 1 202 ? -15.266 12.855 25.163 1.00 62.56 202 GLY A N 1
ATOM 1594 C CA . GLY A 1 202 ? -16.523 12.808 25.930 1.00 62.56 202 GLY A CA 1
ATOM 1595 C C . GLY A 1 202 ? -16.505 11.935 27.195 1.00 62.56 202 GLY A C 1
ATOM 1596 O O . GLY A 1 202 ? -17.544 11.748 27.831 1.00 62.56 202 GLY A O 1
ATOM 1597 N N . PHE A 1 203 ? -15.341 11.419 27.594 1.00 66.06 203 PHE A N 1
ATOM 1598 C CA . PHE A 1 203 ? -15.182 10.569 28.777 1.00 66.06 203 PHE A CA 1
ATOM 1599 C C . PHE A 1 203 ? -14.683 11.356 29.992 1.00 66.06 203 PHE A C 1
ATOM 1601 O O . PHE A 1 203 ? -13.649 12.003 29.921 1.00 66.06 203 PHE A O 1
ATOM 1608 N N . SER A 1 204 ? -15.353 11.253 31.143 1.00 56.50 204 SER A N 1
ATOM 1609 C CA . SER A 1 204 ? -14.882 11.880 32.386 1.00 56.50 204 SER A CA 1
ATOM 1610 C C . SER A 1 204 ? -13.782 11.045 33.062 1.00 56.50 204 SER A C 1
ATOM 1612 O O . SER A 1 204 ? -14.068 9.938 33.532 1.00 56.50 204 SER A O 1
ATOM 1614 N N . GLY A 1 205 ? -12.556 11.571 33.158 1.00 62.56 205 GLY A N 1
ATOM 1615 C CA . GLY A 1 205 ? -11.454 11.002 33.954 1.00 62.56 205 GLY A CA 1
ATOM 1616 C C . GLY A 1 205 ? -11.221 9.496 33.740 1.00 62.56 205 GLY A C 1
ATOM 1617 O O . GLY A 1 205 ? -11.110 9.026 32.609 1.00 62.56 205 GLY A O 1
ATOM 1618 N N . PHE A 1 206 ? -11.205 8.717 34.831 1.00 60.62 206 PHE A N 1
ATOM 1619 C CA . PHE A 1 206 ? -10.944 7.264 34.841 1.00 60.62 206 PHE A CA 1
ATOM 1620 C C . PHE A 1 206 ? -11.875 6.417 33.954 1.00 60.62 206 PHE A C 1
ATOM 1622 O O . PHE A 1 206 ? -11.482 5.332 33.530 1.00 60.62 206 PHE A O 1
ATOM 1629 N N . SER A 1 207 ? -13.082 6.899 33.629 1.00 65.94 207 SER A N 1
ATOM 1630 C CA . SER A 1 207 ? -13.991 6.178 32.720 1.00 65.94 207 SER A CA 1
ATOM 1631 C C . SER A 1 207 ? -13.472 6.116 31.278 1.00 65.94 207 SER A C 1
ATOM 1633 O O . SER A 1 207 ? -13.811 5.180 30.558 1.00 65.94 207 SER A O 1
ATOM 1635 N N . CYS A 1 208 ? -12.599 7.051 30.880 1.00 68.69 208 CYS A N 1
ATOM 1636 C CA . CYS A 1 208 ? -11.979 7.051 29.555 1.00 68.69 208 CYS A CA 1
ATOM 1637 C C . CYS A 1 208 ? -11.089 5.824 29.358 1.00 68.69 208 CYS A C 1
ATOM 1639 O O . CYS A 1 208 ? -11.204 5.125 28.359 1.00 68.69 208 CYS A O 1
ATOM 1641 N N . LEU A 1 209 ? -10.258 5.504 30.353 1.00 73.81 209 LEU A N 1
ATOM 1642 C CA . LEU A 1 209 ? -9.324 4.381 30.275 1.00 73.81 209 LEU A CA 1
ATOM 1643 C C . LEU A 1 209 ? -10.038 3.037 30.106 1.00 73.81 209 LEU A C 1
ATOM 1645 O O . LEU A 1 209 ? -9.592 2.209 29.317 1.00 73.81 209 LEU A O 1
ATOM 1649 N N . GLY A 1 210 ? -11.152 2.829 30.815 1.00 79.25 210 GLY A N 1
ATOM 1650 C CA . GLY A 1 210 ? -11.938 1.600 30.692 1.00 79.25 210 GLY A CA 1
ATOM 1651 C C . GLY A 1 210 ? -12.571 1.439 29.309 1.00 79.25 210 GLY A C 1
ATOM 1652 O O . GLY A 1 210 ? -12.588 0.340 28.761 1.00 79.25 210 GLY A O 1
ATOM 1653 N N . GLU A 1 211 ? -13.056 2.529 28.716 1.00 79.50 211 GLU A N 1
ATOM 1654 C CA . GLU A 1 211 ? -13.658 2.510 27.379 1.00 79.50 211 GLU A CA 1
ATOM 1655 C C . GLU A 1 211 ? -12.607 2.377 26.272 1.00 79.50 211 GLU A C 1
ATOM 1657 O O . GLU A 1 211 ? -12.793 1.589 25.346 1.00 79.50 211 GLU A O 1
ATOM 1662 N N . VAL A 1 212 ? -11.455 3.034 26.422 1.00 80.44 212 VAL A N 1
ATOM 1663 C CA . VAL A 1 212 ? -10.292 2.837 25.546 1.00 80.44 212 VAL A CA 1
ATOM 1664 C C . VAL A 1 212 ? -9.848 1.375 25.576 1.00 80.44 212 VAL A C 1
ATOM 1666 O O . VAL A 1 212 ? -9.698 0.775 24.520 1.00 80.44 212 VAL A O 1
ATOM 1669 N N . GLN A 1 213 ? -9.730 0.752 26.753 1.00 83.38 213 GLN A N 1
ATOM 1670 C CA . GLN A 1 213 ? -9.364 -0.668 26.863 1.00 83.38 213 GLN A CA 1
ATOM 1671 C C . GLN A 1 213 ? -10.394 -1.608 26.224 1.00 83.38 213 GLN A C 1
ATOM 1673 O O . GLN A 1 213 ? -10.021 -2.626 25.636 1.00 83.38 213 GLN A O 1
ATOM 1678 N N . LYS A 1 214 ? -11.692 -1.294 26.317 1.00 87.44 214 LYS A N 1
ATOM 1679 C CA . LYS A 1 214 ? -12.739 -2.063 25.624 1.00 87.44 214 LYS A CA 1
ATOM 1680 C C . LYS A 1 214 ? -12.600 -1.948 24.110 1.00 87.44 214 LYS A C 1
ATOM 1682 O O . LYS A 1 214 ? -12.636 -2.973 23.433 1.00 87.44 214 LYS A O 1
ATOM 1687 N N . ALA A 1 215 ? -12.406 -0.734 23.596 1.00 84.81 215 ALA A N 1
ATOM 1688 C CA . ALA A 1 215 ? -12.191 -0.494 22.173 1.00 84.81 215 ALA A CA 1
ATOM 1689 C C . ALA A 1 215 ? -10.904 -1.173 21.675 1.00 84.81 215 ALA A C 1
ATOM 1691 O O . ALA A 1 215 ? -10.941 -1.883 20.675 1.00 84.81 215 ALA A O 1
ATOM 1692 N N . GLU A 1 216 ? -9.797 -1.052 22.412 1.00 84.38 216 GLU A N 1
ATOM 1693 C CA . GLU A 1 216 ? -8.534 -1.755 22.150 1.00 84.38 216 GLU A CA 1
ATOM 1694 C C . GLU A 1 216 ? -8.734 -3.268 22.080 1.00 84.38 216 GLU A C 1
ATOM 1696 O O . GLU A 1 216 ? -8.247 -3.920 21.157 1.00 84.38 216 GLU A O 1
ATOM 1701 N N . LYS A 1 217 ? -9.474 -3.842 23.035 1.00 86.94 217 LYS A N 1
ATOM 1702 C CA . LYS A 1 217 ? -9.754 -5.277 23.063 1.00 86.94 217 LYS A CA 1
ATOM 1703 C C . LYS A 1 217 ? -10.615 -5.708 21.876 1.00 86.94 217 LYS A C 1
ATOM 1705 O O . LYS A 1 217 ? -10.297 -6.724 21.265 1.00 86.94 217 LYS A O 1
ATOM 1710 N N . ALA A 1 218 ? -11.668 -4.962 21.543 1.00 87.00 218 ALA A N 1
ATOM 1711 C CA . ALA A 1 218 ? -12.532 -5.269 20.402 1.00 87.00 218 ALA A CA 1
ATOM 1712 C C . ALA A 1 218 ? -11.763 -5.189 19.075 1.00 87.00 218 ALA A C 1
ATOM 1714 O O . ALA A 1 218 ? -11.837 -6.102 18.255 1.00 87.00 218 ALA A O 1
ATOM 1715 N N . LEU A 1 219 ? -10.949 -4.146 18.899 1.00 83.94 219 LEU A N 1
ATOM 1716 C CA . LEU A 1 219 ? -10.092 -3.981 17.726 1.00 83.94 219 LEU A CA 1
ATOM 1717 C C . LEU A 1 219 ? -9.042 -5.094 17.642 1.00 83.94 219 LEU A C 1
ATOM 1719 O O . LEU A 1 219 ? -8.884 -5.699 16.586 1.00 83.94 219 LEU A O 1
ATOM 1723 N N . SER A 1 220 ? -8.418 -5.459 18.764 1.00 81.56 220 SER A N 1
ATOM 1724 C CA . SER A 1 220 ? -7.446 -6.557 18.837 1.00 81.56 220 SER A CA 1
ATOM 1725 C C . SER A 1 220 ? -8.070 -7.929 18.554 1.00 81.56 220 SER A C 1
ATOM 1727 O O . SER A 1 220 ? -7.459 -8.764 17.886 1.00 81.56 220 SER A O 1
ATOM 1729 N N . GLN A 1 221 ? -9.314 -8.168 18.987 1.00 83.94 221 GLN A N 1
ATOM 1730 C CA . GLN A 1 221 ? -10.080 -9.371 18.624 1.00 83.94 221 GLN A CA 1
ATOM 1731 C C . GLN A 1 221 ? -10.366 -9.437 17.124 1.00 83.94 221 GLN A C 1
ATOM 1733 O O . GLN A 1 221 ? -10.335 -10.516 16.536 1.00 83.94 221 GLN A O 1
ATOM 1738 N N . LYS A 1 222 ? -10.583 -8.279 16.499 1.00 80.62 222 LYS A N 1
ATOM 1739 C CA . LYS A 1 222 ? -10.648 -8.112 15.046 1.00 80.62 222 LYS A CA 1
ATOM 1740 C C . LYS A 1 222 ? -9.258 -7.883 14.446 1.00 80.62 222 LYS A C 1
ATOM 1742 O O . LYS A 1 222 ? -9.173 -7.250 13.410 1.00 80.62 222 LYS A O 1
ATOM 1747 N N . GLY A 1 223 ? -8.191 -8.336 15.115 1.00 71.50 223 GLY A N 1
ATOM 1748 C CA . GLY A 1 223 ? -6.779 -8.333 14.706 1.00 71.50 223 GLY A CA 1
ATOM 1749 C C . GLY A 1 223 ? -6.113 -6.980 14.441 1.00 71.50 223 GLY A C 1
ATOM 1750 O O . GLY A 1 223 ? -4.955 -6.960 14.033 1.00 71.50 223 GLY A O 1
ATOM 1751 N N . ILE A 1 224 ? -6.772 -5.859 14.729 1.00 76.25 224 ILE A N 1
ATOM 1752 C CA . ILE A 1 224 ? -6.153 -4.531 14.746 1.00 76.25 224 ILE A CA 1
ATOM 1753 C C . ILE A 1 224 ? -5.474 -4.336 16.102 1.00 76.25 224 ILE A C 1
ATOM 1755 O O . ILE A 1 224 ? -6.125 -4.097 17.119 1.00 76.25 224 ILE A O 1
ATOM 1759 N N . GLN A 1 225 ? -4.146 -4.422 16.124 1.00 73.81 225 GLN A N 1
ATOM 1760 C CA . GLN A 1 225 ? -3.372 -4.065 17.309 1.00 73.81 225 GLN A CA 1
ATOM 1761 C C . GLN A 1 225 ? -3.092 -2.573 17.312 1.00 73.81 225 GLN A C 1
ATOM 1763 O O . GLN A 1 225 ? -2.615 -2.027 16.325 1.00 73.81 225 GLN A O 1
ATOM 1768 N N . LEU A 1 226 ? -3.387 -1.923 18.430 1.00 71.50 226 LEU A N 1
ATOM 1769 C CA . LEU A 1 226 ? -3.170 -0.501 18.609 1.00 71.50 226 LEU A CA 1
ATOM 1770 C C . LEU A 1 226 ? -1.945 -0.267 19.495 1.00 71.50 226 LEU A C 1
ATOM 1772 O O . LEU A 1 226 ? -1.903 -0.705 20.644 1.00 71.50 226 LEU A O 1
ATOM 1776 N N . THR A 1 227 ? -0.974 0.474 18.982 1.00 66.81 227 THR A N 1
ATOM 1777 C CA . THR A 1 227 ? 0.212 0.921 19.709 1.00 66.81 227 THR A CA 1
ATOM 1778 C C . THR A 1 227 ? -0.010 2.350 20.188 1.00 66.81 227 THR A C 1
ATOM 1780 O O . THR A 1 227 ? -0.314 3.250 19.403 1.00 66.81 227 THR A O 1
ATOM 1783 N N . ARG A 1 228 ? 0.140 2.587 21.491 1.00 65.75 228 ARG A N 1
ATOM 1784 C CA . ARG A 1 228 ? 0.052 3.934 22.071 1.00 65.75 228 ARG A CA 1
ATOM 1785 C C . ARG A 1 228 ? 1.343 4.687 21.755 1.00 65.75 228 ARG A C 1
ATOM 1787 O O . ARG A 1 228 ? 2.383 4.362 22.315 1.00 65.75 228 ARG A O 1
ATOM 1794 N N . THR A 1 229 ? 1.294 5.663 20.850 1.00 53.88 229 THR A N 1
ATOM 1795 C CA . THR A 1 229 ? 2.486 6.439 20.450 1.00 53.88 229 THR A CA 1
ATOM 1796 C C . THR A 1 229 ? 2.738 7.653 21.338 1.00 53.88 229 THR A C 1
ATOM 1798 O O . THR A 1 229 ? 3.887 8.015 21.560 1.00 53.88 229 THR A O 1
ATOM 1801 N N . SER A 1 230 ? 1.681 8.268 21.868 1.00 49.81 230 SER A N 1
ATOM 1802 C CA . SER A 1 230 ? 1.753 9.336 22.868 1.00 49.81 230 SER A CA 1
ATOM 1803 C C . SER A 1 230 ? 0.348 9.620 23.406 1.00 49.81 230 SER A C 1
ATOM 1805 O O . SER A 1 230 ? -0.628 9.609 22.655 1.00 49.81 230 SER A O 1
ATOM 1807 N N . SER A 1 231 ? 0.219 9.872 24.709 1.00 44.88 231 SER A N 1
ATOM 1808 C CA . SER A 1 231 ? -0.974 10.512 25.270 1.00 44.88 231 SER A CA 1
ATOM 1809 C C . SER A 1 231 ? -0.769 12.023 25.198 1.00 44.88 231 SER A C 1
ATOM 1811 O O . SER A 1 231 ? -0.200 12.619 26.111 1.00 44.88 231 SER A O 1
ATOM 1813 N N . GLU A 1 232 ? -1.176 12.651 24.099 1.00 41.94 232 GLU A N 1
ATOM 1814 C CA . GLU A 1 232 ? -1.302 14.109 24.072 1.00 41.94 232 GLU A CA 1
ATOM 1815 C C . GLU A 1 232 ? -2.605 14.471 24.790 1.00 41.94 232 GLU A C 1
ATOM 1817 O O . GLU A 1 232 ? -3.702 14.337 24.252 1.00 41.94 232 GLU A O 1
ATOM 1822 N N . PHE A 1 233 ? -2.496 14.896 26.051 1.00 38.56 233 PHE A N 1
ATOM 1823 C CA . PHE A 1 233 ? -3.630 15.462 26.770 1.00 38.56 233 PHE A CA 1
ATOM 1824 C C . PHE A 1 233 ? -4.051 16.766 26.082 1.00 38.56 233 PHE A C 1
ATOM 1826 O O . PHE A 1 233 ? -3.482 17.828 26.328 1.00 38.56 233 PHE A O 1
ATOM 1833 N N . HIS A 1 234 ? -5.097 16.724 25.260 1.00 40.75 234 HIS A N 1
ATOM 1834 C CA . HIS A 1 234 ? -5.850 17.925 24.896 1.00 40.75 234 HIS A CA 1
ATOM 1835 C C . HIS A 1 234 ? -6.781 18.320 26.052 1.00 40.75 234 HIS A C 1
ATOM 1837 O O . HIS A 1 234 ? -8.004 18.220 25.997 1.00 40.75 234 HIS A O 1
ATOM 1843 N N . GLY A 1 235 ? -6.150 18.763 27.134 1.00 42.25 235 GLY A N 1
ATOM 1844 C CA . GLY A 1 235 ? -6.742 19.286 28.355 1.00 42.25 235 GLY A CA 1
ATOM 1845 C C . GLY A 1 235 ? -5.665 20.060 29.110 1.00 42.25 235 GLY A C 1
ATOM 1846 O O . GLY A 1 235 ? -4.478 19.825 28.896 1.00 42.25 235 GLY A O 1
ATOM 1847 N N . ARG A 1 236 ? -6.060 21.035 29.944 1.00 36.75 236 ARG A N 1
ATOM 1848 C CA . ARG A 1 236 ? -5.107 21.838 30.737 1.00 36.75 236 ARG A CA 1
ATOM 1849 C C . ARG A 1 236 ? -4.054 20.928 31.401 1.00 36.75 236 ARG A C 1
ATOM 1851 O O . ARG A 1 236 ? -4.437 19.844 31.838 1.00 36.75 236 ARG A O 1
ATOM 1858 N N . PRO A 1 237 ? -2.784 21.382 31.487 1.00 37.94 237 PRO A N 1
ATOM 1859 C CA . PRO A 1 237 ? -1.644 20.589 31.959 1.00 37.94 237 PRO A CA 1
ATOM 1860 C C . PRO A 1 237 ? -1.954 19.855 33.265 1.00 37.94 237 PRO A C 1
ATOM 1862 O O . PRO A 1 237 ? -2.791 20.329 34.041 1.00 37.94 237 PRO A O 1
ATOM 1865 N N . GLU A 1 238 ? -1.275 18.724 33.492 1.00 39.47 238 GLU A N 1
ATOM 1866 C CA . GLU A 1 238 ? -1.400 17.890 34.696 1.00 39.47 238 GLU A CA 1
ATOM 1867 C C . GLU A 1 238 ? -1.658 18.747 35.949 1.00 39.47 238 GLU A C 1
ATOM 1869 O O . GLU A 1 238 ? -0.840 19.583 36.341 1.00 39.47 238 GLU A O 1
ATOM 1874 N N . GLY A 1 239 ? -2.863 18.603 36.517 1.00 44.88 239 GLY A N 1
ATOM 1875 C CA . GLY A 1 239 ? -3.346 19.423 37.633 1.00 44.88 239 GLY A CA 1
ATOM 1876 C C . GLY A 1 239 ? -4.758 20.017 37.481 1.00 44.88 239 GLY A C 1
ATOM 1877 O O . GLY A 1 239 ? -5.390 20.413 38.465 1.00 44.88 239 GLY A O 1
ATOM 1878 N N . GLY A 1 240 ? -5.305 20.062 36.264 1.00 45.38 240 GLY A N 1
ATOM 1879 C CA . GLY A 1 240 ? -6.698 20.464 36.030 1.00 45.38 240 GLY A CA 1
ATOM 1880 C C . GLY A 1 240 ? -7.031 21.922 36.411 1.00 45.38 240 GLY A C 1
ATOM 1881 O O . GLY A 1 240 ? -6.164 22.767 36.647 1.00 45.38 240 GLY A O 1
ATOM 1882 N N . VAL A 1 241 ? -8.331 22.255 36.448 1.00 46.12 241 VAL A N 1
ATOM 1883 C CA . VAL A 1 241 ? -8.840 23.605 36.801 1.00 46.12 241 VAL A CA 1
ATOM 1884 C C . VAL A 1 241 ? -8.412 24.026 38.214 1.00 46.12 241 VAL A C 1
ATOM 1886 O O . VAL A 1 241 ? -8.239 25.219 38.467 1.00 46.12 241 VAL A O 1
ATOM 1889 N N . LEU A 1 242 ? -8.210 23.056 39.109 1.00 46.19 242 LEU A N 1
ATOM 1890 C CA . LEU A 1 242 ? -7.731 23.265 40.473 1.00 46.19 242 LEU A CA 1
ATOM 1891 C C . LEU A 1 242 ? -6.301 23.801 40.491 1.00 46.19 242 LEU A C 1
ATOM 1893 O O . LEU A 1 242 ? -6.086 24.845 41.095 1.00 46.19 242 LEU A O 1
ATOM 1897 N N . THR A 1 243 ? -5.357 23.201 39.764 1.00 51.09 243 THR A N 1
ATOM 1898 C CA . THR A 1 243 ? -3.982 23.721 39.725 1.00 51.09 243 THR A CA 1
ATOM 1899 C C . THR A 1 243 ? -3.929 25.123 39.132 1.00 51.09 243 THR A C 1
ATOM 1901 O O . THR A 1 243 ? -3.264 25.975 39.700 1.00 51.09 243 THR A O 1
ATOM 1904 N N . GLY A 1 244 ? -4.725 25.437 38.103 1.00 50.78 244 GLY A N 1
ATOM 1905 C CA . GLY A 1 244 ? -4.814 26.807 37.569 1.00 50.78 244 GLY A CA 1
ATOM 1906 C C . GLY A 1 244 ? -5.474 27.833 38.511 1.00 50.78 244 GLY A C 1
ATOM 1907 O O . GLY A 1 244 ? -5.193 29.024 38.409 1.00 50.78 244 GLY A O 1
ATOM 1908 N N . ARG A 1 245 ? -6.346 27.401 39.434 1.00 52.88 245 ARG A N 1
ATOM 1909 C CA . ARG A 1 245 ? -6.936 28.263 40.482 1.00 52.88 245 ARG A CA 1
ATOM 1910 C C . ARG A 1 245 ? -6.060 28.372 41.731 1.00 52.88 245 ARG A C 1
ATOM 1912 O O . ARG A 1 245 ? -6.173 29.354 42.456 1.00 52.88 245 ARG A O 1
ATOM 1919 N N . LEU A 1 246 ? -5.210 27.376 41.973 1.00 53.38 246 LEU A N 1
ATOM 1920 C CA . LEU A 1 246 ? -4.253 27.318 43.076 1.00 53.38 246 LEU A CA 1
ATOM 1921 C C . LEU A 1 246 ? -2.894 27.941 42.701 1.00 53.38 246 LEU A C 1
ATOM 1923 O O . LEU A 1 246 ? -2.167 28.356 43.594 1.00 53.38 246 LEU A O 1
ATOM 1927 N N . GLU A 1 247 ? -2.566 28.079 41.411 1.00 50.25 247 GLU A N 1
ATOM 1928 C CA . GLU A 1 247 ? -1.334 28.713 40.898 1.00 50.25 247 GLU A CA 1
ATOM 1929 C C . GLU A 1 247 ? -1.124 30.163 41.399 1.00 50.25 247 GLU A C 1
ATOM 1931 O O . GLU A 1 247 ? 0.016 30.512 41.713 1.00 50.25 247 GLU A O 1
ATOM 1936 N N . PRO A 1 248 ? -2.170 31.004 41.567 1.00 58.50 248 PRO A N 1
ATOM 1937 C CA . PRO A 1 248 ? -2.040 32.310 42.221 1.00 58.50 248 PRO A CA 1
ATOM 1938 C C . PRO A 1 248 ? -1.852 32.221 43.742 1.00 58.50 248 PRO A C 1
ATOM 1940 O O . PRO A 1 248 ? -1.304 33.140 44.342 1.00 58.50 248 PRO A O 1
ATOM 1943 N N . LEU A 1 249 ? -2.328 31.139 44.368 1.00 59.62 249 LEU A N 1
ATOM 1944 C CA . LEU A 1 249 ? -2.321 30.942 45.823 1.00 59.62 249 LEU A CA 1
ATOM 1945 C C . LEU A 1 249 ? -1.035 30.258 46.314 1.00 59.62 249 LEU A C 1
ATOM 1947 O O . LEU A 1 249 ? -0.653 30.423 47.468 1.00 59.62 249 LEU A O 1
ATOM 1951 N N . PHE A 1 250 ? -0.345 29.525 45.435 1.00 62.53 250 PHE A N 1
ATOM 1952 C CA . PHE A 1 250 ? 0.857 28.757 45.751 1.00 62.53 250 PHE A CA 1
ATOM 1953 C C . PHE A 1 250 ? 1.909 28.913 44.634 1.00 62.53 250 PHE A C 1
ATOM 1955 O O . PHE A 1 250 ? 2.026 28.058 43.753 1.00 62.53 250 PHE A O 1
ATOM 1962 N N . PRO A 1 251 ? 2.730 29.980 44.657 1.00 56.78 251 PRO A N 1
ATOM 1963 C CA . PRO A 1 251 ? 3.687 30.291 43.585 1.00 56.78 251 PRO A CA 1
ATOM 1964 C C . PRO A 1 251 ? 4.799 29.242 43.383 1.00 56.78 251 PRO A C 1
ATOM 1966 O O . PRO A 1 251 ? 5.524 29.294 42.390 1.00 56.78 251 PRO A O 1
ATOM 1969 N N . VAL A 1 252 ? 4.927 28.265 44.286 1.00 54.84 252 VAL A N 1
ATOM 1970 C CA . VAL A 1 252 ? 5.906 27.169 44.207 1.00 54.84 252 VAL A CA 1
ATOM 1971 C C . VAL A 1 252 ? 5.658 26.257 42.994 1.00 54.84 252 VAL A C 1
ATOM 1973 O O . VAL A 1 252 ? 6.615 25.758 42.405 1.00 54.84 252 VAL A O 1
ATOM 1976 N N . PHE A 1 253 ? 4.411 26.119 42.525 1.00 51.06 253 PHE A N 1
ATOM 1977 C CA . PHE A 1 253 ? 4.080 25.288 41.356 1.00 51.06 253 PHE A CA 1
ATOM 1978 C C . PHE A 1 253 ? 4.643 25.819 40.027 1.00 51.06 253 PHE A C 1
ATOM 1980 O O . PHE A 1 253 ? 4.804 25.049 39.082 1.00 51.06 253 PHE A O 1
ATOM 1987 N N . LYS A 1 254 ? 5.032 27.103 39.951 1.00 53.47 254 LYS A N 1
ATOM 1988 C CA . LYS A 1 254 ? 5.734 27.644 38.774 1.00 53.47 254 LYS A CA 1
ATOM 1989 C C . LYS A 1 254 ? 7.130 27.046 38.589 1.00 53.47 254 LYS A C 1
ATOM 1991 O O . LYS A 1 254 ? 7.597 26.977 37.457 1.00 53.47 254 LYS A O 1
ATOM 1996 N N . ARG A 1 255 ? 7.797 26.619 39.669 1.00 51.03 255 ARG A N 1
ATOM 1997 C CA . ARG A 1 255 ? 9.177 26.105 39.600 1.00 51.03 255 ARG A CA 1
ATOM 1998 C C . ARG A 1 255 ? 9.261 24.685 39.042 1.00 51.03 255 ARG A C 1
ATOM 2000 O O . ARG A 1 255 ? 10.245 24.371 38.391 1.00 51.03 255 ARG A O 1
ATOM 2007 N N . MET A 1 256 ? 8.211 23.875 39.186 1.00 46.22 256 MET A N 1
ATOM 2008 C CA . MET A 1 256 ? 8.203 22.506 38.647 1.00 46.22 256 MET A CA 1
ATOM 2009 C C . MET A 1 256 ? 8.087 22.449 37.112 1.00 46.22 256 MET A C 1
ATOM 2011 O O . MET A 1 256 ? 8.497 21.465 36.510 1.00 46.22 256 MET A O 1
ATOM 2015 N N . LYS A 1 257 ? 7.584 23.506 36.451 1.00 47.50 257 LYS A N 1
ATOM 2016 C CA . LYS A 1 257 ? 7.481 23.567 34.977 1.00 47.50 257 LYS A CA 1
ATOM 2017 C C . LYS A 1 257 ? 8.827 23.796 34.268 1.00 47.50 257 LYS A C 1
ATOM 2019 O O . LYS A 1 257 ? 8.892 23.628 33.057 1.00 47.50 257 LYS A O 1
ATOM 2024 N N . GLY A 1 258 ? 9.877 24.201 34.987 1.00 42.22 258 GLY A N 1
ATOM 2025 C CA . GLY A 1 258 ? 11.172 24.569 34.398 1.00 42.22 258 GLY A CA 1
ATOM 2026 C C . GLY A 1 258 ? 12.194 23.435 34.276 1.00 42.22 258 GLY A C 1
ATOM 2027 O O . GLY A 1 258 ? 13.194 23.618 33.592 1.00 42.22 258 GLY A O 1
ATOM 2028 N N . GLU A 1 259 ? 11.969 22.280 34.909 1.00 42.34 259 GLU A N 1
ATOM 2029 C CA . GLU A 1 259 ? 12.985 21.214 35.001 1.00 42.34 259 GLU A CA 1
ATOM 2030 C C . GLU A 1 259 ? 12.817 20.075 33.979 1.00 42.34 259 GLU A C 1
ATOM 2032 O O . GLU A 1 259 ? 13.699 19.230 33.875 1.00 42.34 259 GLU A O 1
ATOM 2037 N N . GLN A 1 260 ? 11.749 20.053 33.169 1.00 44.59 260 GLN A N 1
ATOM 2038 C CA . GLN A 1 260 ? 11.547 19.005 32.146 1.00 44.59 260 GLN A CA 1
ATOM 2039 C C . GLN A 1 260 ? 11.933 19.408 30.714 1.00 44.59 260 GLN A C 1
ATOM 2041 O O . GLN A 1 260 ? 11.802 18.610 29.791 1.00 44.59 260 GLN A O 1
ATOM 2046 N N . SER A 1 261 ? 12.466 20.612 30.513 1.00 42.28 261 SER A N 1
ATOM 2047 C CA . SER A 1 261 ? 12.945 21.062 29.202 1.00 42.28 261 SER A CA 1
ATOM 2048 C C . SER A 1 261 ? 14.256 21.830 29.334 1.00 42.28 261 SER A C 1
ATOM 2050 O O . SER A 1 261 ? 14.324 23.035 29.104 1.00 42.28 261 SER A O 1
ATOM 2052 N N . GLN A 1 262 ? 15.310 21.108 29.714 1.00 38.44 262 GLN A N 1
ATOM 2053 C CA . GLN A 1 262 ? 16.675 21.447 29.325 1.00 38.44 262 GLN A CA 1
ATOM 2054 C C . GLN A 1 262 ? 17.321 20.223 28.679 1.00 38.44 262 GLN A C 1
ATOM 2056 O O . GLN A 1 262 ? 17.946 19.387 29.328 1.00 38.44 262 GLN A O 1
ATOM 2061 N N . GLU A 1 263 ? 17.152 20.149 27.359 1.00 39.59 263 GLU A N 1
ATOM 2062 C CA . GLU A 1 263 ? 18.123 19.521 26.475 1.00 39.59 263 GLU A CA 1
ATOM 2063 C C . GLU A 1 263 ? 19.514 20.069 26.806 1.00 39.59 263 GLU A C 1
ATOM 2065 O O . GLU A 1 263 ? 19.726 21.278 26.916 1.00 39.59 263 GLU A O 1
ATOM 2070 N N . THR A 1 264 ? 20.466 19.166 26.991 1.00 34.12 264 THR A N 1
ATOM 2071 C CA . THR A 1 264 ? 21.870 19.491 27.219 1.00 34.12 264 THR A CA 1
ATOM 2072 C C . THR A 1 264 ? 22.510 19.861 25.876 1.00 34.12 264 THR A C 1
ATOM 2074 O O . THR A 1 264 ? 22.576 19.005 24.994 1.00 34.12 264 THR A O 1
ATOM 2077 N N . PRO A 1 265 ? 23.029 21.086 25.668 1.00 37.34 265 PRO A N 1
ATOM 2078 C CA . PRO A 1 265 ? 23.842 21.369 24.498 1.00 37.34 265 PRO A CA 1
ATOM 2079 C C . PRO A 1 265 ? 25.277 20.872 24.720 1.00 37.34 265 PRO A C 1
ATOM 2081 O O . PRO A 1 265 ? 25.973 21.289 25.648 1.00 37.34 265 PRO A O 1
ATOM 2084 N N . CYS A 1 266 ? 25.752 20.015 23.816 1.00 33.28 266 CYS A N 1
ATOM 2085 C CA . CYS A 1 266 ? 27.174 19.746 23.627 1.00 33.28 266 CYS A CA 1
ATOM 2086 C C . CYS A 1 266 ? 27.941 21.056 23.385 1.00 33.28 266 CYS A C 1
ATOM 2088 O O . CYS A 1 266 ? 27.643 21.764 22.424 1.00 33.28 266 CYS A O 1
ATOM 2090 N N . ARG A 1 267 ? 28.982 21.338 24.183 1.00 35.16 267 ARG A N 1
ATOM 2091 C CA . ARG A 1 267 ? 30.203 22.048 23.741 1.00 35.16 267 ARG A CA 1
ATOM 2092 C C . ARG A 1 267 ? 31.289 22.029 24.822 1.00 35.16 267 ARG A C 1
ATOM 2094 O O . ARG A 1 267 ? 31.434 22.957 25.609 1.00 35.16 267 ARG A O 1
ATOM 2101 N N . SER A 1 268 ? 32.128 20.999 24.794 1.00 35.62 268 SER A N 1
ATOM 2102 C CA . SER A 1 268 ? 33.464 21.037 25.391 1.00 35.62 268 SER A CA 1
ATOM 2103 C C . SER A 1 268 ? 34.413 21.777 24.441 1.00 35.62 268 SER A C 1
ATOM 2105 O O . SER A 1 268 ? 34.893 21.208 23.461 1.00 35.62 268 SER A O 1
ATOM 2107 N N . LYS A 1 269 ? 34.686 23.059 24.712 1.00 39.59 269 LYS A N 1
ATOM 2108 C CA . LYS A 1 269 ? 35.888 23.721 24.190 1.00 39.59 269 LYS A CA 1
ATOM 2109 C C . LYS A 1 269 ? 37.022 23.489 25.177 1.00 39.59 269 LYS A C 1
ATOM 2111 O O . LYS A 1 269 ? 37.052 24.063 26.259 1.00 39.59 269 LYS A O 1
ATOM 2116 N N . ILE A 1 270 ? 37.947 22.642 24.754 1.00 43.53 270 ILE A N 1
ATOM 2117 C CA . ILE A 1 270 ? 39.283 22.498 25.314 1.00 43.53 270 ILE A CA 1
ATOM 2118 C C . ILE A 1 270 ? 40.030 23.821 25.086 1.00 43.53 270 ILE A C 1
ATOM 2120 O O . ILE A 1 270 ? 40.147 24.281 23.950 1.00 43.53 270 ILE A O 1
ATOM 2124 N N . LYS A 1 271 ? 40.559 24.416 26.157 1.00 39.44 271 LYS A N 1
ATOM 2125 C CA . LYS A 1 271 ? 41.763 25.250 26.100 1.00 39.44 271 LYS A CA 1
ATOM 2126 C C . LYS A 1 271 ? 42.727 24.750 27.169 1.00 39.44 271 LYS A C 1
ATOM 2128 O O . LYS A 1 271 ? 42.473 24.882 28.361 1.00 39.44 271 LYS A O 1
ATOM 2133 N N . ILE A 1 272 ? 43.793 24.128 26.680 1.00 46.84 272 ILE A N 1
ATOM 2134 C CA . ILE A 1 272 ? 45.029 23.826 27.396 1.00 46.84 272 ILE A CA 1
ATOM 2135 C C . ILE A 1 272 ? 45.780 25.155 27.565 1.00 46.84 272 ILE A C 1
ATOM 2137 O O . ILE A 1 272 ? 45.702 26.018 26.689 1.00 46.84 272 ILE A O 1
ATOM 2141 N N . GLY A 1 273 ? 46.417 25.321 28.724 1.00 48.69 273 GLY A N 1
ATOM 2142 C CA . GLY A 1 273 ? 47.112 26.535 29.143 1.00 48.69 273 GLY A CA 1
ATOM 2143 C C . GLY A 1 273 ? 48.376 26.882 28.355 1.00 48.69 273 GLY A C 1
ATOM 2144 O O . GLY A 1 273 ? 48.814 26.138 27.476 1.00 48.69 273 GLY A O 1
ATOM 2145 N N . GLY A 1 274 ? 48.941 28.030 28.731 1.00 39.81 274 GLY A N 1
ATOM 2146 C CA . GLY A 1 274 ? 50.135 28.657 28.169 1.00 39.81 274 GLY A CA 1
ATOM 2147 C C . GLY A 1 274 ? 49.980 30.163 28.201 1.00 39.81 274 GLY A C 1
ATOM 2148 O O . GLY A 1 274 ? 49.354 30.680 27.252 1.00 39.81 274 GLY A O 1
#

Secondary structure (DSSP, 8-state):
-PPP---EEE--SSHHHHHHHHHHHHTT---S--S----HHHHHHHHHHHHHHHHHTS----TT--SSHHHHHHHHHHHHHHHHHHHSHHHHHHHHHH-HHHHHHHHHHHHHHHHHTTTS-HHHHHHHHHHHHHHHHHHHHHHHHHHHHHHHHHHHHHHHHHHHHTT-EEEEETTEEEEEETTEEEEEEE-TTSPEEEEEES--THHHHHHHHHHHHHHHHTT---EEEE----SSSTTHHHHHHHTTT-TTHHHHTTSS--PPPP--------

Sequence (274 aa):
MSESVSYRMRALSGKAGEIIQINLAKRGILFHDQQAWSTAKDRVEQLQAALQQELEKYPNSDPCRQENLPIEKGWSRADAMLRSFCSVPIFEAYAEKTRANELQAIREEVGIVKEVGLRTRREEAEDSLHQIQKRIEDLASVVQKELCHLEKEALLATASDALADLGYSLERNGGAMKASMNRYCVWMEANAWGEISLDFSGFSGFSCLGEVQKAEKALSQKGIQLTRTSSEFHGRPEGGVLTGRLEPLFPVFKRMKGEQSQETPCRSKIKIGG

Foldseek 3Di:
DFFWFWFWWKFDDDLLQVLLVVVCVVVVLDDDDPPGRQFLVRLVVQLVVQLVVQLVVDPPDDPPDPPCVVLVNLLSNLVSLLRSQVVSPSSVSNCCVPPVVLNVVLVVLSVCCVVCVVPDDVVVSNVSSVVSSVSSVVSSVVSSQVSLVSLLVSLVVLLVVLLVVVVWDWDDDDQKIWTDDDQKIWIWHQDSRSIIIIIITRDHPPRRVVVVVSSQVSSVVSVRHIHRPDRPRPAPPPPHPNCVVCCVVDVVVVVVVPPPDDDDDDDDDDDDDD